Protein AF-A0A3P6QSR8-F1 (afdb_monomer_lite)

Structure (mmCIF, N/CA/C/O backbone):
data_AF-A0A3P6QSR8-F1
#
_entry.id   AF-A0A3P6QSR8-F1
#
loop_
_atom_site.group_PDB
_atom_site.id
_atom_site.type_symbol
_atom_site.label_atom_id
_atom_site.label_alt_id
_atom_site.label_comp_id
_atom_site.label_asym_id
_atom_site.label_entity_id
_atom_site.label_seq_id
_atom_site.pdbx_PDB_ins_code
_atom_site.Cartn_x
_atom_site.Cartn_y
_atom_site.Cartn_z
_atom_site.occupancy
_atom_site.B_iso_or_equiv
_atom_site.auth_seq_id
_atom_site.auth_comp_id
_atom_site.auth_asym_id
_atom_site.auth_atom_id
_atom_site.pdbx_PDB_model_num
ATOM 1 N N . MET A 1 1 ? 15.947 29.185 -28.802 1.00 39.06 1 MET A N 1
ATOM 2 C CA . MET A 1 1 ? 15.493 27.912 -29.394 1.00 39.06 1 MET A CA 1
ATOM 3 C C . MET A 1 1 ? 14.716 27.157 -28.330 1.00 39.06 1 MET A C 1
ATOM 5 O O . MET A 1 1 ? 15.315 26.541 -27.462 1.00 39.06 1 MET A O 1
ATOM 9 N N . ALA A 1 2 ? 13.393 27.309 -28.336 1.00 35.50 2 ALA A N 1
ATOM 10 C CA . ALA A 1 2 ? 12.478 26.589 -27.460 1.00 35.50 2 ALA A CA 1
ATOM 11 C C . ALA A 1 2 ? 11.999 25.342 -28.214 1.00 35.50 2 ALA A C 1
ATOM 13 O O . ALA A 1 2 ? 11.076 25.414 -29.017 1.00 35.50 2 ALA A O 1
ATOM 14 N N . ALA A 1 3 ? 12.699 24.227 -28.020 1.00 34.03 3 ALA A N 1
ATOM 15 C CA . ALA A 1 3 ? 12.335 22.915 -28.560 1.00 34.03 3 ALA A CA 1
ATOM 16 C C . ALA A 1 3 ? 12.211 21.882 -27.428 1.00 34.03 3 ALA A C 1
ATOM 18 O O . ALA A 1 3 ? 12.541 20.715 -27.593 1.00 34.03 3 ALA A O 1
ATOM 19 N N . SER A 1 4 ? 11.760 22.333 -26.258 1.00 52.44 4 SER A N 1
ATOM 20 C CA . SER A 1 4 ? 11.495 21.489 -25.100 1.00 52.44 4 SER A CA 1
ATOM 21 C C . SER A 1 4 ? 10.005 21.562 -24.770 1.00 52.44 4 SER A C 1
ATOM 23 O O . SER A 1 4 ? 9.476 22.650 -24.561 1.00 52.44 4 SER A O 1
ATOM 25 N N . SER A 1 5 ? 9.380 20.381 -24.744 1.00 57.84 5 SER A N 1
ATOM 26 C CA . SER A 1 5 ? 8.228 19.986 -23.913 1.00 57.84 5 SER A CA 1
ATOM 27 C C . SER A 1 5 ? 6.871 19.634 -24.546 1.00 57.84 5 SER A C 1
ATOM 29 O O . SER A 1 5 ? 6.132 18.894 -23.904 1.00 57.84 5 SER A O 1
ATOM 31 N N . GLU A 1 6 ? 6.549 19.963 -25.803 1.00 40.78 6 GLU A N 1
ATOM 32 C CA . GLU A 1 6 ? 5.257 19.502 -26.378 1.00 40.78 6 GLU A CA 1
ATOM 33 C C . GLU A 1 6 ? 5.307 18.955 -27.806 1.00 40.78 6 GLU A C 1
ATOM 35 O O . GLU A 1 6 ? 4.556 18.039 -28.137 1.00 40.78 6 GLU A O 1
ATOM 40 N N . PHE A 1 7 ? 6.210 19.433 -28.664 1.00 40.19 7 PHE A N 1
ATOM 41 C CA . PHE A 1 7 ? 6.211 19.020 -30.074 1.00 40.19 7 PHE A CA 1
ATOM 42 C C . PHE A 1 7 ? 6.688 17.574 -30.304 1.00 40.19 7 PHE A C 1
ATOM 44 O O . PHE A 1 7 ? 6.257 16.935 -31.263 1.00 40.19 7 PHE A O 1
ATOM 51 N N . ALA A 1 8 ? 7.509 17.024 -29.401 1.00 45.38 8 ALA A N 1
ATOM 52 C CA . ALA A 1 8 ? 7.942 15.623 -29.448 1.00 45.38 8 ALA A CA 1
ATOM 53 C C . ALA A 1 8 ? 6.806 14.629 -29.127 1.00 45.38 8 ALA A C 1
ATOM 55 O O . ALA A 1 8 ? 6.849 13.485 -29.573 1.00 45.38 8 ALA A O 1
ATOM 56 N N . ARG A 1 9 ? 5.732 15.074 -28.453 1.00 51.00 9 ARG A N 1
ATOM 57 C CA . ARG A 1 9 ? 4.560 14.240 -28.115 1.00 51.00 9 ARG A CA 1
ATOM 58 C C . ARG A 1 9 ? 3.678 13.880 -29.324 1.00 51.00 9 ARG A C 1
ATOM 60 O O . ARG A 1 9 ? 2.642 13.249 -29.153 1.00 51.00 9 ARG A O 1
ATOM 67 N N . ARG A 1 10 ? 4.057 14.279 -30.547 1.00 47.31 10 ARG A N 1
ATOM 68 C CA . ARG A 1 10 ? 3.301 14.021 -31.790 1.00 47.31 10 ARG A CA 1
ATOM 69 C C . ARG A 1 10 ? 3.744 12.777 -32.569 1.00 47.31 10 ARG A C 1
ATOM 71 O O . ARG A 1 10 ? 3.135 12.478 -33.593 1.00 47.31 10 ARG A O 1
ATOM 78 N N . GLN A 1 11 ? 4.767 12.044 -32.127 1.00 61.03 11 GLN A N 1
ATOM 79 C CA . GLN A 1 11 ? 5.050 10.724 -32.700 1.00 61.03 11 GLN A CA 1
ATOM 80 C C . GLN A 1 11 ? 4.160 9.671 -32.036 1.00 61.03 11 GLN A C 1
ATOM 82 O O . GLN A 1 11 ? 4.128 9.559 -30.816 1.00 61.03 11 GLN A O 1
ATOM 87 N N . ALA A 1 12 ? 3.437 8.888 -32.839 1.00 72.12 12 ALA A N 1
ATOM 88 C CA . ALA A 1 12 ? 2.693 7.742 -32.331 1.00 72.12 12 ALA A CA 1
ATOM 89 C C . ALA A 1 12 ? 3.670 6.733 -31.705 1.00 72.12 12 ALA A C 1
ATOM 91 O O . ALA A 1 12 ? 4.659 6.344 -32.337 1.00 72.12 12 ALA A O 1
ATOM 92 N N . PHE A 1 13 ? 3.401 6.298 -30.472 1.00 83.25 13 PHE A N 1
ATOM 93 C CA . PHE A 1 13 ? 4.223 5.295 -29.805 1.00 83.25 13 PHE A CA 1
ATOM 94 C C . PHE A 1 13 ? 4.124 3.961 -30.559 1.00 83.25 13 PHE A C 1
ATOM 96 O O . PHE A 1 13 ? 3.125 3.246 -30.486 1.00 83.25 13 PHE A O 1
ATOM 103 N N . SER A 1 14 ? 5.171 3.609 -31.302 1.00 83.88 14 SER A N 1
ATOM 104 C CA . SER A 1 14 ? 5.215 2.350 -32.054 1.00 83.88 14 SER A CA 1
ATOM 105 C C . SER A 1 14 ? 5.679 1.186 -31.169 1.00 83.88 14 SER A C 1
ATOM 107 O O . SER A 1 14 ? 6.641 1.333 -30.422 1.00 83.88 14 SER A O 1
ATOM 109 N N . GLY A 1 15 ? 5.051 0.013 -31.268 1.00 87.38 15 GLY A N 1
ATOM 110 C CA . GLY A 1 15 ? 5.482 -1.213 -30.581 1.00 87.38 15 GLY A CA 1
ATOM 111 C C . GLY A 1 15 ? 4.916 -1.420 -29.168 1.00 87.38 15 GLY A C 1
ATOM 112 O O . GLY A 1 15 ? 3.945 -0.778 -28.764 1.00 87.38 15 GLY A O 1
ATOM 113 N N . ASP A 1 16 ? 5.512 -2.375 -28.442 1.00 92.25 16 ASP A N 1
ATOM 114 C CA . ASP A 1 16 ? 5.121 -2.769 -27.080 1.00 92.25 16 ASP A CA 1
ATOM 115 C C . ASP A 1 16 ? 5.846 -1.893 -26.037 1.00 92.25 16 ASP A C 1
ATOM 117 O O . ASP A 1 16 ? 7.072 -2.008 -25.913 1.00 92.25 16 ASP A O 1
ATOM 121 N N . PRO A 1 17 ? 5.133 -1.029 -25.286 1.00 93.12 17 PRO A N 1
ATOM 122 C CA . PRO A 1 17 ? 5.733 -0.123 -24.313 1.00 93.12 17 PRO A CA 1
ATOM 123 C C . PRO A 1 17 ? 6.614 -0.822 -23.284 1.00 93.12 17 PRO A C 1
ATOM 125 O O . PRO A 1 17 ? 7.677 -0.315 -22.954 1.00 93.12 17 PRO A O 1
ATOM 128 N N . MET A 1 18 ? 6.225 -2.012 -22.819 1.00 94.44 18 MET A N 1
ATOM 129 C CA . MET A 1 18 ? 6.978 -2.760 -21.805 1.00 94.44 18 MET A CA 1
ATOM 130 C C . MET A 1 18 ? 8.340 -3.218 -22.336 1.00 94.44 18 MET A C 1
ATOM 132 O O . MET A 1 18 ? 9.350 -3.069 -21.654 1.00 94.44 18 MET A O 1
ATOM 136 N N . LYS A 1 19 ? 8.396 -3.720 -23.577 1.00 93.81 19 LYS A N 1
ATOM 137 C CA . LYS A 1 19 ? 9.662 -4.118 -24.216 1.00 93.81 19 LYS A CA 1
ATOM 138 C C . LYS A 1 19 ? 10.564 -2.911 -24.453 1.00 93.81 19 LYS A C 1
ATOM 140 O O . LYS A 1 19 ? 11.739 -2.950 -24.104 1.00 93.81 19 LYS A O 1
ATOM 145 N N . LYS A 1 20 ? 9.996 -1.818 -24.971 1.00 94.19 20 LYS A N 1
ATOM 146 C CA . LYS A 1 20 ? 10.737 -0.572 -25.191 1.00 94.19 20 LYS A CA 1
ATOM 147 C C . LYS A 1 20 ? 11.266 0.032 -23.894 1.00 94.19 20 LYS A C 1
ATOM 149 O O . LYS A 1 20 ? 12.418 0.446 -23.861 1.00 94.19 20 LYS A O 1
ATOM 154 N N . ALA A 1 21 ? 10.471 0.016 -22.825 1.00 93.81 21 ALA A N 1
ATOM 155 C CA . ALA A 1 21 ? 10.911 0.451 -21.505 1.00 93.81 21 ALA A CA 1
ATOM 156 C C . ALA A 1 21 ? 12.132 -0.351 -21.041 1.00 93.81 21 ALA A C 1
ATOM 158 O O . ALA A 1 21 ? 13.119 0.254 -20.639 1.00 93.81 21 ALA A O 1
ATOM 159 N N . ARG A 1 22 ? 12.124 -1.688 -21.165 1.00 94.19 22 ARG A N 1
ATOM 160 C CA . ARG A 1 22 ? 13.288 -2.525 -20.814 1.00 94.19 22 ARG A CA 1
ATOM 161 C C . ARG A 1 22 ? 14.539 -2.156 -21.618 1.00 94.19 22 ARG A C 1
ATOM 163 O O . ARG A 1 22 ? 15.629 -2.081 -21.054 1.00 94.19 22 ARG A O 1
ATOM 170 N N . ASP A 1 23 ? 14.396 -1.895 -22.914 1.00 93.62 23 ASP A N 1
ATOM 171 C CA . ASP A 1 23 ? 15.523 -1.497 -23.767 1.00 93.62 23 ASP A CA 1
ATOM 172 C C . ASP A 1 23 ? 16.060 -0.103 -23.421 1.00 93.62 23 ASP A C 1
ATOM 174 O O . ASP A 1 23 ? 17.273 0.112 -23.434 1.00 93.62 23 ASP A O 1
ATOM 178 N N . TRP A 1 24 ? 15.178 0.841 -23.094 1.00 93.38 24 TRP A N 1
ATOM 179 C CA . TRP A 1 24 ? 15.551 2.200 -22.703 1.00 93.38 24 TRP A CA 1
ATOM 180 C C . TRP A 1 24 ? 16.122 2.277 -21.288 1.00 93.38 24 TRP A C 1
ATOM 182 O O . TRP A 1 24 ? 17.066 3.030 -21.073 1.00 93.38 24 TRP A O 1
ATOM 192 N N . ILE A 1 25 ? 15.660 1.435 -20.358 1.00 91.31 25 ILE A N 1
ATOM 193 C CA . ILE A 1 25 ? 16.255 1.282 -19.022 1.00 91.31 25 ILE A CA 1
ATOM 194 C C . ILE A 1 25 ? 17.727 0.870 -19.141 1.00 91.31 25 ILE A C 1
ATOM 196 O O . ILE A 1 25 ? 18.580 1.453 -18.481 1.00 91.31 25 ILE A O 1
ATOM 200 N N . LYS A 1 26 ? 18.053 -0.086 -20.024 1.00 90.50 26 LYS A N 1
ATOM 201 C CA . LYS A 1 26 ? 19.446 -0.518 -20.264 1.00 90.50 26 LYS A CA 1
ATOM 202 C C . LYS A 1 26 ? 20.331 0.586 -20.846 1.00 90.50 26 LYS A C 1
ATOM 204 O O . LYS A 1 26 ? 21.545 0.527 -20.694 1.00 90.50 26 LYS A O 1
ATOM 209 N N . LYS A 1 27 ? 19.729 1.543 -21.553 1.00 91.06 27 LYS A N 1
ATOM 210 C CA . LYS A 1 27 ? 20.409 2.693 -22.166 1.00 91.06 27 LYS A CA 1
ATOM 211 C C . LYS A 1 27 ? 20.386 3.939 -21.278 1.00 91.06 27 LYS A C 1
ATOM 213 O O . L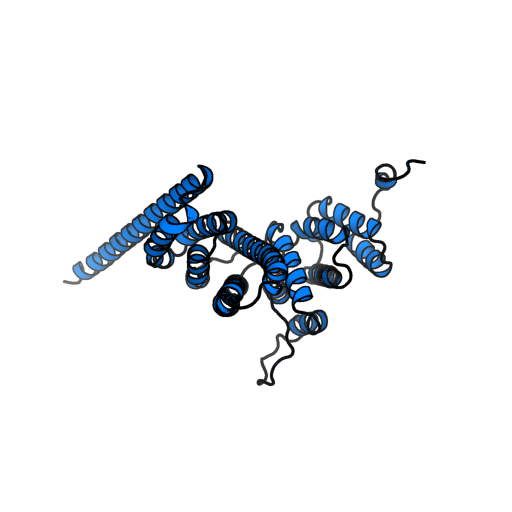YS A 1 27 ? 20.894 4.965 -21.710 1.00 91.06 27 LYS A O 1
ATOM 218 N N . GLU A 1 28 ? 19.776 3.854 -20.094 1.00 88.75 28 GLU A N 1
ATOM 219 C CA . GLU A 1 28 ? 19.544 4.984 -19.184 1.00 88.75 28 GLU A CA 1
ATOM 220 C C . GLU A 1 28 ? 18.789 6.159 -19.842 1.00 88.75 28 GLU A C 1
ATOM 222 O O . GLU A 1 28 ? 18.953 7.323 -19.482 1.00 88.75 28 GLU A O 1
ATOM 227 N N . ASP A 1 29 ? 17.923 5.858 -20.814 1.00 89.69 29 ASP A N 1
ATOM 228 C CA . ASP A 1 29 ? 17.146 6.848 -21.565 1.00 89.69 29 ASP A CA 1
ATOM 229 C C . ASP A 1 29 ? 15.823 7.162 -20.847 1.00 89.69 29 ASP A C 1
ATOM 231 O O . ASP A 1 29 ? 14.742 6.686 -21.203 1.00 89.69 29 ASP A O 1
ATOM 235 N N . TRP A 1 30 ? 15.926 7.920 -19.757 1.00 90.00 30 TRP A N 1
ATOM 236 C CA . TRP A 1 30 ? 14.841 8.095 -18.789 1.00 90.00 30 TRP A CA 1
ATOM 237 C C . TRP A 1 30 ? 13.629 8.870 -19.309 1.00 90.00 30 TRP A C 1
ATOM 239 O O . TRP A 1 30 ? 12.511 8.616 -18.856 1.00 90.00 30 TRP A O 1
ATOM 249 N N . GLU A 1 31 ? 13.819 9.771 -20.273 1.00 90.06 31 GLU A N 1
ATOM 250 C CA . GLU A 1 31 ? 12.710 10.482 -20.916 1.00 90.06 31 GLU A CA 1
ATOM 251 C C . GLU A 1 31 ? 11.836 9.506 -21.709 1.00 90.06 31 GLU A C 1
ATOM 253 O O . GLU A 1 31 ? 10.612 9.487 -21.550 1.00 90.06 31 GLU A O 1
ATOM 258 N N . ASN A 1 32 ? 12.462 8.620 -22.489 1.00 90.94 32 ASN A N 1
ATOM 259 C CA . ASN A 1 32 ? 11.742 7.603 -23.242 1.00 90.94 32 ASN A CA 1
ATOM 260 C C . ASN A 1 32 ? 11.164 6.504 -22.337 1.00 90.94 32 ASN A C 1
ATOM 262 O O . ASN A 1 32 ? 10.064 6.014 -22.598 1.00 90.94 32 ASN A O 1
ATOM 266 N N . VAL A 1 33 ? 11.835 6.152 -21.232 1.00 92.06 33 VAL A N 1
ATOM 267 C CA . VAL A 1 33 ? 11.251 5.263 -20.208 1.00 92.06 33 VAL A CA 1
ATOM 268 C C . VAL A 1 33 ? 9.976 5.877 -19.618 1.00 92.06 33 VAL A C 1
ATOM 270 O O . VAL A 1 33 ? 8.962 5.185 -19.526 1.00 92.06 33 VAL A O 1
ATOM 273 N N . SER A 1 34 ? 9.989 7.169 -19.269 1.00 91.38 34 SER A N 1
ATOM 274 C CA . SER A 1 34 ? 8.790 7.865 -18.786 1.00 91.38 34 SER A CA 1
ATOM 275 C C . SER A 1 34 ? 7.675 7.842 -19.830 1.00 91.38 34 SER A C 1
ATOM 277 O O . SER A 1 34 ? 6.539 7.518 -19.500 1.00 91.38 34 SER A O 1
ATOM 279 N N . TRP A 1 35 ? 8.004 8.097 -21.100 1.00 91.44 35 TRP A N 1
ATOM 280 C CA . TRP A 1 35 ? 7.032 8.036 -22.190 1.00 91.44 35 TRP A CA 1
ATOM 281 C C . TRP A 1 35 ? 6.431 6.633 -22.365 1.00 91.44 35 TRP A C 1
ATOM 283 O O . TRP A 1 35 ? 5.228 6.501 -22.585 1.00 91.44 35 TRP A O 1
ATOM 293 N N . ALA A 1 36 ? 7.232 5.572 -22.208 1.00 93.31 36 ALA A N 1
ATOM 294 C CA . ALA A 1 36 ? 6.719 4.205 -22.215 1.00 93.31 36 ALA A CA 1
ATOM 295 C C . ALA A 1 36 ? 5.720 3.961 -21.080 1.00 93.31 36 ALA A C 1
ATOM 297 O O . ALA A 1 36 ? 4.696 3.323 -21.310 1.00 93.31 36 ALA A O 1
ATOM 298 N N . PHE A 1 37 ? 5.995 4.450 -19.869 1.00 94.31 37 PHE A N 1
ATOM 299 C CA . PHE A 1 37 ? 5.072 4.314 -18.743 1.00 94.31 37 PHE A CA 1
ATOM 300 C C . PHE A 1 37 ? 3.780 5.105 -18.950 1.00 94.31 37 PHE A C 1
ATOM 302 O O . PHE A 1 37 ? 2.699 4.562 -18.718 1.00 94.31 37 PHE A O 1
ATOM 309 N N . ASP A 1 38 ? 3.871 6.332 -19.462 1.00 92.12 38 ASP A N 1
ATOM 310 C CA . ASP A 1 38 ? 2.694 7.130 -19.811 1.00 92.12 38 ASP A CA 1
ATOM 311 C C . ASP A 1 38 ? 1.828 6.390 -20.840 1.00 92.12 38 ASP A C 1
ATOM 313 O O . ASP A 1 38 ? 0.612 6.287 -20.677 1.00 92.12 38 ASP A O 1
ATOM 317 N N . GLU A 1 39 ? 2.455 5.773 -21.843 1.00 93.00 39 GLU A N 1
ATOM 318 C CA . GLU A 1 39 ? 1.768 4.965 -22.850 1.00 93.00 39 GLU A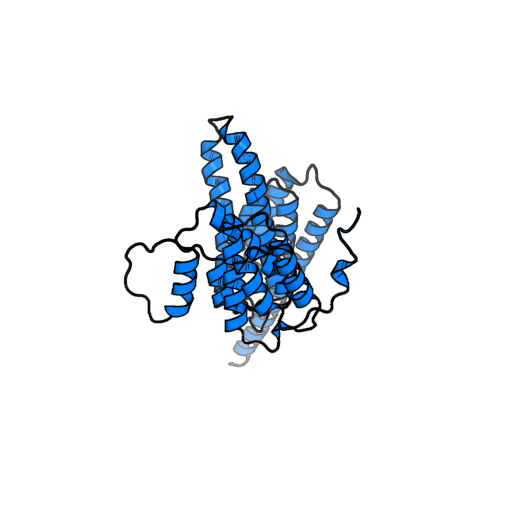 CA 1
ATOM 319 C C . GLU A 1 39 ? 1.133 3.687 -22.266 1.00 93.00 39 GLU A C 1
ATOM 321 O O . GLU A 1 39 ? 0.052 3.277 -22.687 1.00 93.00 39 GLU A O 1
ATOM 326 N N . MET A 1 40 ? 1.765 3.048 -21.275 1.00 93.06 40 MET A N 1
ATOM 327 C CA . MET A 1 40 ? 1.147 1.927 -20.551 1.00 93.06 40 MET A CA 1
ATOM 328 C C . MET A 1 40 ? -0.087 2.377 -19.768 1.00 93.06 40 MET A C 1
ATOM 330 O O . MET A 1 40 ? -1.073 1.648 -19.731 1.00 93.06 40 MET A O 1
ATOM 334 N N . SER A 1 41 ? -0.036 3.568 -19.165 1.00 90.00 41 SER A N 1
ATOM 335 C CA . SER A 1 41 ? -1.142 4.125 -18.381 1.00 90.00 41 SER A CA 1
ATOM 336 C C . SER A 1 41 ? -2.309 4.624 -19.243 1.00 90.00 41 SER A C 1
ATOM 338 O O . SER A 1 41 ? -3.460 4.575 -18.812 1.00 90.00 41 SER A O 1
ATOM 340 N N . SER A 1 42 ? -2.034 5.085 -20.469 1.00 89.31 42 SER A N 1
ATOM 341 C CA . SER A 1 42 ? -3.046 5.609 -21.394 1.00 89.31 42 SER A CA 1
ATOM 342 C C . SER A 1 42 ? -3.817 4.497 -22.113 1.00 89.31 42 SER A C 1
ATOM 344 O O . SER A 1 42 ? -5.000 4.653 -22.436 1.00 89.31 42 SER A O 1
ATOM 346 N N . ARG A 1 43 ? -3.170 3.351 -22.356 1.00 88.62 43 ARG A N 1
ATOM 347 C CA . ARG A 1 43 ? -3.778 2.184 -23.001 1.00 88.62 43 ARG A CA 1
ATOM 348 C C . ARG A 1 43 ? -4.686 1.442 -22.024 1.00 88.62 43 ARG A C 1
ATOM 350 O O . ARG A 1 43 ? -4.225 0.767 -21.109 1.00 88.62 43 ARG A O 1
ATOM 357 N N . LYS A 1 44 ? -5.995 1.496 -22.275 1.00 84.12 44 LYS A N 1
ATOM 358 C CA . LYS A 1 44 ? -7.000 0.784 -21.474 1.00 84.12 44 LYS A CA 1
ATOM 359 C C . LYS A 1 44 ? -6.676 -0.709 -21.379 1.00 84.12 44 LYS A C 1
ATOM 361 O O . LYS A 1 44 ? -6.607 -1.387 -22.404 1.00 84.12 44 LYS A O 1
ATOM 366 N N . SER A 1 45 ? -6.553 -1.220 -20.152 1.00 85.00 45 SER A N 1
ATOM 367 C CA . SER A 1 45 ? -6.359 -2.649 -19.887 1.00 85.00 45 SER A CA 1
ATOM 368 C C . SER A 1 45 ? -5.103 -3.223 -20.551 1.00 85.00 45 SER A C 1
ATOM 370 O O . SER A 1 45 ? -5.078 -4.390 -20.938 1.00 85.00 45 SER A O 1
ATOM 372 N N . TYR A 1 46 ? -4.045 -2.418 -20.669 1.00 90.25 46 TYR A N 1
ATOM 373 C CA . TYR A 1 46 ? -2.793 -2.807 -21.319 1.00 90.25 46 TYR A CA 1
ATOM 374 C C . TYR A 1 46 ? -2.195 -4.118 -20.776 1.00 90.25 46 TYR A C 1
ATOM 376 O O . TYR A 1 46 ? -1.702 -4.950 -21.542 1.00 90.25 46 TYR A O 1
ATOM 384 N N . PHE A 1 47 ? -2.275 -4.327 -19.462 1.00 90.56 47 PHE A N 1
ATOM 385 C CA . PHE A 1 47 ? -1.749 -5.523 -18.802 1.00 90.56 47 PHE A CA 1
ATOM 386 C C . PHE A 1 47 ? -2.674 -6.744 -18.893 1.00 90.56 47 PHE A C 1
ATOM 388 O O . PHE A 1 47 ? -2.226 -7.848 -18.607 1.00 90.56 47 PHE A O 1
ATOM 395 N N . ALA A 1 48 ? -3.932 -6.594 -19.326 1.00 87.12 48 ALA A N 1
ATOM 396 C CA . ALA A 1 48 ? -4.915 -7.682 -19.296 1.00 87.12 48 ALA A CA 1
ATOM 397 C C . ALA A 1 48 ? -4.563 -8.859 -20.223 1.00 87.12 48 ALA A C 1
ATOM 399 O O . ALA A 1 48 ? -4.933 -9.993 -19.942 1.00 87.12 48 ALA A O 1
ATOM 400 N N . ASN A 1 49 ? -3.830 -8.593 -21.309 1.00 85.69 49 ASN A N 1
ATOM 401 C CA . ASN A 1 49 ? -3.419 -9.607 -22.286 1.00 85.69 49 ASN A CA 1
ATOM 402 C C . ASN A 1 49 ? -1.995 -10.139 -22.045 1.00 85.69 49 ASN A C 1
ATOM 404 O O . ASN A 1 49 ? -1.454 -10.844 -22.898 1.00 85.69 49 ASN A O 1
ATOM 408 N N . LYS A 1 50 ? -1.351 -9.760 -20.936 1.00 90.31 50 LYS A N 1
ATOM 409 C CA . LYS A 1 50 ? 0.004 -10.201 -20.581 1.00 90.31 50 LYS A CA 1
ATOM 410 C C . LYS A 1 50 ? -0.066 -11.229 -19.455 1.00 90.31 50 LYS A C 1
ATOM 412 O O . LYS A 1 50 ? -0.996 -11.211 -18.653 1.00 90.31 50 LYS A O 1
ATOM 417 N N . THR A 1 51 ? 0.909 -12.134 -19.403 1.00 89.62 51 THR A N 1
ATOM 418 C CA . THR A 1 51 ? 0.998 -13.090 -18.294 1.00 89.62 51 THR A CA 1
ATOM 419 C C . THR A 1 51 ? 1.366 -12.344 -17.009 1.00 89.62 51 THR A C 1
ATOM 421 O O . THR A 1 51 ? 2.119 -11.369 -17.052 1.00 89.62 51 THR A O 1
ATOM 424 N N . SER A 1 52 ? 0.836 -12.779 -15.862 1.00 86.94 52 SER A N 1
ATOM 425 C CA . SER A 1 52 ? 1.179 -12.162 -14.574 1.00 86.94 52 SER A CA 1
ATOM 426 C C . SER A 1 52 ? 2.678 -12.248 -14.286 1.00 86.94 52 SER A C 1
ATOM 428 O O . SER A 1 52 ? 3.236 -11.286 -13.780 1.00 86.94 52 SER A O 1
ATOM 430 N N . GLU A 1 53 ? 3.333 -13.346 -14.676 1.00 89.19 53 GLU A N 1
ATOM 431 C CA . GLU A 1 53 ? 4.775 -13.553 -14.491 1.00 89.19 53 GLU A CA 1
ATOM 432 C C . GLU A 1 53 ? 5.606 -12.522 -15.274 1.00 89.19 53 GLU A C 1
ATOM 434 O O . GLU A 1 53 ? 6.433 -11.837 -14.680 1.00 89.19 53 GLU A O 1
ATOM 439 N N . ASP A 1 54 ? 5.323 -12.302 -16.566 1.00 91.38 54 ASP A N 1
ATOM 440 C CA . ASP A 1 54 ? 6.072 -11.327 -17.382 1.00 91.38 54 ASP A CA 1
ATOM 441 C C . ASP A 1 54 ? 5.940 -9.885 -16.857 1.00 91.38 54 ASP A C 1
ATOM 443 O O . ASP A 1 54 ? 6.869 -9.070 -16.971 1.00 91.38 54 ASP A O 1
ATOM 447 N N . VAL A 1 55 ? 4.755 -9.551 -16.331 1.00 93.00 55 VAL A N 1
ATOM 448 C CA . VAL A 1 55 ? 4.454 -8.232 -15.763 1.00 93.00 55 VAL A CA 1
ATOM 449 C C . VAL A 1 55 ? 5.136 -8.064 -14.411 1.00 93.00 55 VAL A C 1
ATOM 451 O O . VAL A 1 55 ? 5.752 -7.029 -14.173 1.00 93.00 55 VAL A O 1
ATOM 454 N N . GLU A 1 56 ? 5.065 -9.070 -13.545 1.00 93.38 56 GLU A N 1
ATOM 455 C CA . GLU A 1 56 ? 5.716 -9.074 -12.234 1.00 93.38 56 GLU A CA 1
ATOM 456 C C . GLU A 1 56 ? 7.244 -9.019 -12.357 1.00 93.38 56 GLU A C 1
ATOM 458 O O . GLU A 1 56 ? 7.878 -8.228 -11.658 1.00 93.38 56 GLU A O 1
ATOM 463 N N . ASP A 1 57 ? 7.832 -9.741 -13.313 1.00 93.12 57 ASP A N 1
ATOM 464 C CA . ASP A 1 57 ? 9.261 -9.656 -13.631 1.00 93.12 57 ASP A CA 1
ATOM 465 C C . ASP A 1 57 ? 9.656 -8.244 -14.077 1.00 93.12 57 ASP A C 1
ATOM 467 O O . ASP A 1 57 ? 10.678 -7.703 -13.647 1.00 93.12 57 ASP A O 1
ATOM 471 N N . PHE A 1 58 ? 8.832 -7.608 -14.918 1.00 94.56 58 PHE A N 1
ATOM 472 C CA . PHE A 1 58 ? 9.064 -6.225 -15.334 1.00 94.56 58 PHE A CA 1
ATOM 473 C C . PHE A 1 58 ? 8.951 -5.248 -14.159 1.00 94.56 58 PHE A C 1
ATOM 475 O O . PHE A 1 58 ? 9.783 -4.354 -14.011 1.00 94.56 58 PHE A O 1
ATOM 482 N N . VAL A 1 59 ? 7.947 -5.418 -13.300 1.00 94.25 59 VAL A N 1
ATOM 483 C CA . VAL A 1 59 ? 7.770 -4.580 -12.110 1.00 94.25 59 VAL A CA 1
ATOM 484 C C . VAL A 1 59 ? 8.952 -4.752 -11.165 1.00 94.25 59 VAL A C 1
ATOM 486 O O . VAL A 1 59 ? 9.469 -3.755 -10.670 1.00 94.25 59 VAL A O 1
ATOM 489 N N . LEU A 1 60 ? 9.444 -5.976 -10.964 1.00 94.00 60 LEU A N 1
ATOM 490 C CA . LEU A 1 60 ? 10.624 -6.231 -10.145 1.00 94.00 60 LEU A CA 1
ATOM 491 C C . LEU A 1 60 ? 11.876 -5.546 -10.715 1.00 94.00 60 LEU A C 1
ATOM 493 O O . LEU A 1 60 ? 12.643 -4.953 -9.956 1.00 94.00 60 LEU A O 1
ATOM 497 N N . GLU A 1 61 ? 12.078 -5.572 -12.037 1.00 91.62 61 GLU A N 1
ATOM 498 C CA . GLU A 1 61 ? 13.151 -4.812 -12.696 1.00 91.62 61 GLU A CA 1
ATOM 499 C C . GLU A 1 61 ? 13.043 -3.309 -12.415 1.00 91.62 61 GLU A C 1
ATOM 501 O O . GLU A 1 61 ? 14.050 -2.674 -12.108 1.00 91.62 61 GLU A O 1
ATOM 506 N N . VAL A 1 62 ? 11.834 -2.744 -12.460 1.00 92.94 62 VAL A N 1
ATOM 507 C CA . VAL A 1 62 ? 11.604 -1.318 -12.190 1.00 92.94 62 VAL A CA 1
ATOM 508 C C . VAL A 1 62 ? 11.765 -0.982 -10.706 1.00 92.94 62 VAL A C 1
ATOM 510 O O . VAL A 1 62 ? 12.381 0.031 -10.380 1.00 92.94 62 VAL A O 1
ATOM 513 N N . VAL A 1 63 ? 11.305 -1.840 -9.792 1.00 92.31 63 VAL A N 1
ATOM 514 C CA . VAL A 1 63 ? 11.530 -1.678 -8.345 1.00 92.31 63 VAL A CA 1
ATOM 515 C C . VAL A 1 63 ? 13.028 -1.707 -8.032 1.00 92.31 63 VAL A C 1
ATOM 517 O O . VAL A 1 63 ? 13.496 -0.916 -7.216 1.00 92.31 63 VAL A O 1
ATOM 520 N N . LYS A 1 64 ? 13.820 -2.524 -8.740 1.00 89.31 64 LYS A N 1
ATOM 521 C CA . LYS A 1 64 ? 15.286 -2.507 -8.611 1.00 89.31 64 LYS A CA 1
ATOM 522 C C . LYS A 1 64 ? 15.921 -1.173 -9.027 1.00 89.31 64 LYS A C 1
ATOM 524 O O . LYS A 1 64 ? 17.023 -0.847 -8.596 1.00 89.31 64 LYS A O 1
ATOM 529 N N . LEU A 1 65 ? 15.258 -0.365 -9.852 1.00 87.81 65 LEU A N 1
ATOM 530 C CA . LEU A 1 65 ? 15.771 0.961 -10.212 1.00 87.81 65 LEU A CA 1
ATOM 531 C C . LEU A 1 65 ? 15.616 1.979 -9.082 1.00 87.81 65 LEU A C 1
ATOM 533 O O . LEU A 1 65 ? 16.325 2.983 -9.086 1.00 87.81 65 LEU A O 1
ATOM 537 N N . VAL A 1 66 ? 14.741 1.725 -8.103 1.00 83.69 66 VAL A N 1
ATOM 538 C CA . VAL A 1 66 ? 14.499 2.641 -6.976 1.00 83.69 66 VAL A CA 1
ATOM 539 C C . VAL A 1 66 ? 15.778 2.877 -6.171 1.00 83.69 66 VAL A C 1
ATOM 541 O O . VAL A 1 66 ? 16.036 4.010 -5.772 1.00 83.69 66 VAL A O 1
ATOM 544 N N . PHE A 1 67 ? 16.613 1.848 -5.995 1.00 77.00 67 PHE A N 1
ATOM 545 C CA . PHE A 1 67 ? 17.909 1.990 -5.327 1.00 77.00 67 PHE A CA 1
ATOM 546 C C . PHE A 1 67 ? 19.012 2.499 -6.270 1.00 77.00 67 PHE A C 1
ATOM 548 O O . PHE A 1 67 ? 19.828 3.325 -5.871 1.00 77.00 67 PHE A O 1
ATOM 555 N N . LYS A 1 68 ? 19.024 2.077 -7.546 1.00 77.81 68 LYS A N 1
ATOM 556 C CA . LYS A 1 68 ? 20.063 2.496 -8.513 1.00 77.81 68 LYS A CA 1
ATOM 557 C C . LYS A 1 68 ? 19.938 3.957 -8.948 1.00 77.81 68 LYS A C 1
ATOM 559 O O . LYS A 1 68 ? 20.930 4.582 -9.310 1.00 77.81 68 LYS A O 1
ATOM 564 N N . SER A 1 69 ? 18.724 4.502 -8.989 1.00 78.25 69 SER A N 1
ATOM 565 C CA . SER A 1 69 ? 18.445 5.838 -9.532 1.00 78.25 69 SER A CA 1
ATOM 566 C C . SER A 1 69 ? 17.232 6.488 -8.841 1.00 78.25 69 SER A C 1
ATOM 568 O O . SER A 1 69 ? 16.205 6.733 -9.477 1.00 78.25 69 SER A O 1
ATOM 570 N N . PRO A 1 70 ? 17.336 6.832 -7.543 1.00 68.56 70 PRO A N 1
ATOM 571 C CA . PRO A 1 70 ? 16.193 7.231 -6.709 1.00 68.56 70 PRO A CA 1
ATOM 572 C C . PRO A 1 70 ? 15.525 8.555 -7.113 1.00 68.56 70 PRO A C 1
ATOM 574 O O . PRO A 1 70 ? 14.383 8.808 -6.744 1.00 68.56 70 PRO A O 1
ATOM 577 N N . LYS A 1 71 ? 16.222 9.424 -7.857 1.00 71.19 71 LYS A N 1
ATOM 578 C CA . LYS A 1 71 ? 15.703 10.732 -8.309 1.00 71.19 71 LYS A CA 1
ATOM 579 C C . LYS A 1 71 ? 15.084 10.693 -9.708 1.00 71.19 71 LYS A C 1
ATOM 581 O O . LYS A 1 71 ? 14.803 11.739 -10.287 1.00 71.19 71 LYS A O 1
ATOM 586 N N . ASN A 1 72 ? 14.917 9.505 -10.273 1.00 77.56 72 ASN A N 1
ATOM 587 C CA . ASN A 1 72 ? 14.441 9.358 -11.633 1.00 77.56 72 ASN A CA 1
ATOM 588 C C . ASN A 1 72 ? 12.938 9.659 -11.733 1.00 77.56 72 ASN A C 1
ATOM 590 O O . ASN A 1 72 ? 12.115 8.978 -11.122 1.00 77.56 72 ASN A O 1
ATOM 594 N N . LEU A 1 73 ? 12.580 10.657 -12.545 1.00 77.00 73 LEU A N 1
ATOM 595 C CA . LEU A 1 73 ? 11.190 11.055 -12.786 1.00 77.00 73 LEU A CA 1
ATOM 596 C C . LEU A 1 73 ? 10.347 9.921 -13.386 1.00 77.00 73 LEU A C 1
ATOM 598 O O . LEU A 1 73 ? 9.148 9.846 -13.113 1.00 77.00 73 LEU A O 1
ATOM 602 N N . ALA A 1 74 ? 10.974 8.995 -14.118 1.00 84.38 74 ALA A N 1
ATOM 603 C CA . ALA A 1 74 ? 10.303 7.830 -14.680 1.00 84.38 74 ALA A CA 1
ATOM 604 C C . ALA A 1 74 ? 9.698 6.914 -13.601 1.00 84.38 74 ALA A C 1
ATOM 606 O O . ALA A 1 74 ? 8.730 6.214 -13.880 1.00 84.38 74 ALA A O 1
ATOM 607 N N . LEU A 1 75 ? 10.198 6.946 -12.356 1.00 86.56 75 LEU A N 1
ATOM 608 C CA . LEU A 1 75 ? 9.618 6.178 -11.248 1.00 86.56 75 LEU A CA 1
ATOM 609 C C . LEU A 1 75 ? 8.210 6.666 -10.882 1.00 86.56 75 LEU A C 1
ATOM 611 O O . LEU A 1 75 ? 7.365 5.854 -10.517 1.00 86.56 75 LEU A O 1
ATOM 615 N N . ASN A 1 76 ? 7.923 7.964 -11.016 1.00 86.44 76 ASN A N 1
ATOM 616 C CA . ASN A 1 76 ? 6.573 8.481 -10.777 1.00 86.44 76 ASN A CA 1
ATOM 617 C C . ASN A 1 76 ? 5.608 8.005 -11.872 1.00 86.44 76 ASN A C 1
ATOM 619 O O . ASN A 1 76 ? 4.514 7.537 -11.562 1.00 86.44 76 ASN A O 1
ATOM 623 N N . ALA A 1 77 ? 6.039 8.054 -13.137 1.00 89.31 77 ALA A N 1
ATOM 624 C CA . ALA A 1 77 ? 5.264 7.522 -14.257 1.00 89.31 77 ALA A CA 1
ATOM 625 C C . ALA A 1 77 ? 5.034 6.005 -14.111 1.00 89.31 77 ALA A C 1
ATOM 627 O O . ALA A 1 77 ? 3.928 5.522 -14.351 1.00 89.31 77 ALA A O 1
ATOM 628 N N . ALA A 1 78 ? 6.033 5.262 -13.618 1.00 91.75 78 ALA A N 1
ATOM 629 C CA . ALA A 1 78 ? 5.914 3.834 -13.337 1.00 91.75 78 ALA A CA 1
ATOM 630 C C . ALA A 1 78 ? 4.806 3.520 -12.321 1.00 91.75 78 ALA A C 1
ATOM 632 O O . ALA A 1 78 ? 4.012 2.611 -12.552 1.00 91.75 78 ALA A O 1
ATOM 633 N N . ARG A 1 79 ? 4.698 4.287 -11.222 1.00 89.62 79 ARG A N 1
ATOM 634 C CA . ARG A 1 79 ? 3.628 4.085 -10.223 1.00 89.62 79 ARG A CA 1
ATOM 635 C C . ARG A 1 79 ? 2.240 4.234 -10.842 1.00 89.62 79 ARG A C 1
ATOM 637 O O . ARG A 1 79 ? 1.350 3.450 -10.526 1.00 89.62 79 ARG A O 1
ATOM 644 N N . THR A 1 80 ? 2.065 5.217 -11.723 1.00 89.25 80 THR A N 1
ATOM 645 C CA . THR A 1 80 ? 0.802 5.434 -12.443 1.00 89.25 80 THR A CA 1
ATOM 646 C C . THR A 1 80 ? 0.533 4.316 -13.445 1.00 89.25 80 THR A C 1
ATOM 648 O O . THR A 1 80 ? -0.582 3.805 -13.502 1.00 89.25 80 THR A O 1
ATOM 651 N N . ALA A 1 81 ? 1.551 3.882 -14.193 1.00 91.75 81 ALA A N 1
ATOM 652 C CA . ALA A 1 81 ? 1.433 2.766 -15.127 1.00 91.75 81 ALA A CA 1
ATOM 653 C C . ALA A 1 81 ? 1.010 1.474 -14.416 1.00 91.75 81 ALA A C 1
ATOM 655 O O . ALA A 1 81 ? 0.115 0.771 -14.878 1.00 91.75 81 ALA A O 1
ATOM 656 N N . PHE A 1 82 ? 1.594 1.183 -13.254 1.00 92.81 82 PHE A N 1
ATOM 657 C CA . PHE A 1 82 ? 1.299 -0.033 -12.499 1.00 92.81 82 PHE A CA 1
ATOM 658 C C . PHE A 1 82 ? -0.043 -0.010 -11.762 1.00 92.81 82 PHE A C 1
ATOM 660 O O . PHE A 1 82 ? -0.442 -1.030 -11.208 1.00 92.81 82 PHE A O 1
ATOM 667 N N . ALA A 1 83 ? -0.791 1.096 -11.812 1.00 89.25 83 ALA A N 1
ATOM 668 C CA . ALA A 1 83 ? -2.086 1.196 -11.153 1.00 89.25 83 ALA A CA 1
ATOM 669 C C . ALA A 1 83 ? -3.129 0.186 -11.682 1.00 89.25 83 ALA A C 1
ATOM 671 O O . ALA A 1 83 ? -4.062 -0.162 -10.963 1.00 89.25 83 ALA A O 1
ATOM 672 N N . GLU A 1 84 ? -3.012 -0.295 -12.924 1.00 87.38 84 GLU A N 1
ATOM 673 C CA . GLU A 1 84 ? -3.927 -1.309 -13.483 1.00 87.38 84 GLU A CA 1
ATOM 674 C C . GLU A 1 84 ? -3.444 -2.758 -13.299 1.00 87.38 84 GLU A C 1
ATOM 676 O O . GLU A 1 84 ? -4.135 -3.688 -13.719 1.00 87.38 84 GLU A O 1
ATOM 681 N N . VAL A 1 85 ? -2.269 -2.972 -12.700 1.00 90.06 85 VAL A N 1
ATOM 682 C CA . VAL A 1 85 ? -1.686 -4.310 -12.551 1.00 90.06 85 VAL A CA 1
ATOM 683 C C . VAL A 1 85 ? -2.348 -5.051 -11.390 1.00 90.06 85 VAL A C 1
ATOM 685 O O . VAL A 1 85 ? -2.430 -4.545 -10.275 1.00 90.06 85 VAL A O 1
ATOM 688 N N . ASN A 1 86 ? -2.784 -6.285 -11.650 1.00 88.12 86 ASN A N 1
ATOM 689 C CA . ASN A 1 86 ? -3.276 -7.199 -10.623 1.00 88.12 86 ASN A CA 1
ATOM 690 C C . ASN A 1 86 ? -2.125 -8.082 -10.132 1.00 88.12 86 ASN A C 1
ATOM 692 O O . ASN A 1 86 ? -1.811 -9.097 -10.753 1.00 88.12 86 ASN A O 1
ATOM 696 N N . PHE A 1 87 ? -1.503 -7.683 -9.026 1.00 89.44 87 PHE A N 1
ATOM 697 C CA . PHE A 1 87 ? -0.411 -8.432 -8.407 1.00 89.44 87 PHE A CA 1
ATOM 698 C C . PHE A 1 87 ? -0.909 -9.669 -7.667 1.00 89.44 87 PHE A C 1
ATOM 700 O O . PHE A 1 87 ? -1.964 -9.624 -7.026 1.00 89.44 87 PHE A O 1
ATOM 707 N N . ARG A 1 88 ? -0.124 -10.751 -7.701 1.00 90.06 88 ARG A N 1
ATOM 708 C CA . ARG A 1 88 ? -0.339 -11.901 -6.819 1.00 90.06 88 ARG A CA 1
ATOM 709 C C . ARG A 1 88 ? 0.084 -11.577 -5.385 1.00 90.06 88 ARG A C 1
ATOM 711 O O . ARG A 1 88 ? 0.996 -10.786 -5.145 1.00 90.06 88 ARG A O 1
ATOM 718 N N . SER A 1 89 ? -0.572 -12.216 -4.422 1.00 90.00 89 SER A N 1
ATOM 719 C CA . SER A 1 89 ? -0.342 -11.951 -2.997 1.00 90.00 89 SER A CA 1
ATOM 720 C C . SER A 1 89 ? 1.075 -12.323 -2.533 1.00 90.00 89 SER A C 1
ATOM 722 O O . SER A 1 89 ? 1.705 -11.598 -1.760 1.00 90.00 89 SER A O 1
ATOM 724 N N . ASP A 1 90 ? 1.632 -13.418 -3.054 1.00 90.62 90 ASP A N 1
ATOM 725 C CA . ASP A 1 90 ? 3.005 -13.853 -2.780 1.00 90.62 90 ASP A CA 1
ATOM 726 C C . ASP A 1 90 ? 4.038 -12.868 -3.341 1.00 90.62 90 ASP A C 1
ATOM 728 O O . ASP A 1 90 ? 5.004 -12.528 -2.654 1.00 90.62 90 ASP A O 1
ATOM 732 N N . PHE A 1 91 ? 3.803 -12.342 -4.545 1.00 92.12 91 PHE A N 1
ATOM 733 C CA . PHE A 1 91 ? 4.623 -11.286 -5.137 1.00 92.12 91 PHE A CA 1
ATOM 734 C C . PHE A 1 91 ? 4.623 -10.016 -4.270 1.00 92.12 91 PHE A C 1
ATOM 736 O O . PHE A 1 91 ? 5.690 -9.507 -3.923 1.00 92.12 91 PHE A O 1
ATOM 743 N N . VAL A 1 92 ? 3.443 -9.545 -3.846 1.00 92.44 92 VAL A N 1
ATOM 744 C CA . VAL A 1 92 ? 3.300 -8.384 -2.944 1.00 92.44 92 VAL A CA 1
ATOM 745 C C . VAL A 1 92 ? 4.024 -8.619 -1.621 1.00 92.44 92 VAL A C 1
ATOM 747 O O . VAL A 1 92 ? 4.783 -7.767 -1.162 1.00 92.44 92 VAL A O 1
ATOM 750 N N . THR A 1 93 ? 3.837 -9.797 -1.027 1.00 92.44 93 THR A N 1
ATOM 751 C CA . THR A 1 93 ? 4.476 -10.171 0.237 1.00 92.44 93 THR A CA 1
ATOM 752 C C . THR A 1 93 ? 6.000 -10.124 0.119 1.00 92.44 93 THR A C 1
ATOM 754 O O . THR A 1 93 ? 6.672 -9.587 0.997 1.00 92.44 93 THR A O 1
ATOM 757 N N . ASN A 1 94 ? 6.567 -10.638 -0.974 1.00 93.06 94 ASN A N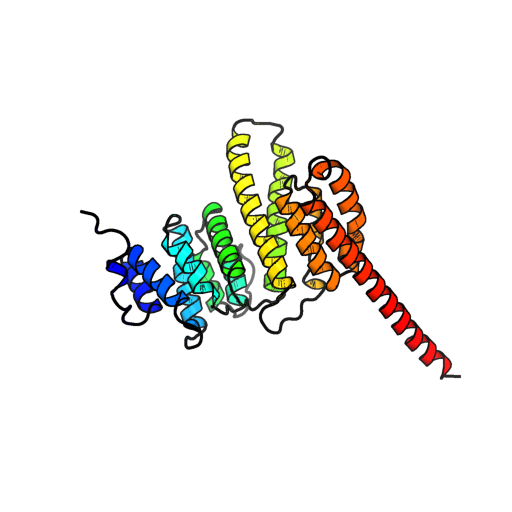 1
ATOM 758 C CA . ASN A 1 94 ? 8.010 -10.598 -1.197 1.00 93.06 94 ASN A CA 1
ATOM 759 C C . ASN A 1 94 ? 8.534 -9.185 -1.501 1.00 93.06 94 ASN A C 1
ATOM 761 O O . ASN A 1 94 ? 9.645 -8.858 -1.091 1.00 93.06 94 ASN A O 1
ATOM 765 N N . LEU A 1 95 ? 7.748 -8.328 -2.161 1.00 92.56 95 LEU A N 1
ATOM 766 C CA . LEU A 1 95 ? 8.108 -6.923 -2.390 1.00 92.56 95 LEU A CA 1
ATOM 767 C C . LEU A 1 95 ? 8.077 -6.053 -1.132 1.00 92.56 95 LEU A C 1
ATOM 769 O O . LEU A 1 95 ? 8.700 -4.994 -1.131 1.00 92.56 95 LEU A O 1
ATOM 773 N N . LEU A 1 96 ? 7.330 -6.447 -0.104 1.00 92.12 96 LEU A N 1
ATOM 774 C CA . LEU A 1 96 ? 7.226 -5.708 1.154 1.00 92.12 96 LEU A CA 1
ATOM 775 C C . LEU A 1 96 ? 8.204 -6.231 2.213 1.00 92.12 96 LEU A C 1
ATOM 777 O O . LEU A 1 96 ? 8.655 -5.461 3.051 1.00 92.12 96 LEU A O 1
ATOM 781 N N . LYS A 1 97 ? 8.559 -7.521 2.171 1.00 91.50 97 LYS A N 1
ATOM 782 C CA . LYS A 1 97 ? 9.490 -8.125 3.130 1.00 91.50 97 LYS A CA 1
ATOM 783 C C . LYS A 1 97 ? 10.903 -7.572 2.998 1.00 91.50 97 LYS A C 1
ATOM 785 O O . LYS A 1 97 ? 11.368 -7.227 1.906 1.00 91.50 97 LYS A O 1
ATOM 790 N N . ARG A 1 98 ? 11.595 -7.564 4.133 1.00 88.06 98 ARG A N 1
ATOM 791 C CA . ARG A 1 98 ? 13.042 -7.409 4.224 1.00 88.06 98 ARG A CA 1
ATOM 792 C C . ARG A 1 98 ? 13.713 -8.752 3.926 1.00 88.06 98 ARG A C 1
ATOM 794 O O . ARG A 1 98 ? 13.271 -9.784 4.434 1.00 88.06 98 ARG A O 1
ATOM 801 N N . HIS A 1 99 ? 14.741 -8.745 3.082 1.00 84.62 99 HIS A N 1
ATOM 802 C CA . HIS A 1 99 ? 15.451 -9.959 2.660 1.00 84.62 99 HIS A CA 1
ATOM 803 C C . HIS A 1 99 ? 16.853 -9.959 3.253 1.00 84.62 99 HIS A C 1
ATOM 805 O O . HIS A 1 99 ? 17.814 -9.637 2.574 1.00 84.62 99 HIS A O 1
ATOM 811 N N . GLU A 1 100 ? 16.983 -10.281 4.534 1.00 74.94 100 GLU A N 1
ATOM 812 C CA . GLU A 1 100 ? 18.304 -10.409 5.159 1.00 74.94 100 GLU A CA 1
ATOM 813 C C . GLU A 1 100 ? 18.892 -11.799 4.912 1.00 74.94 100 GLU A C 1
ATOM 815 O O . GLU A 1 100 ? 18.157 -12.781 4.762 1.00 74.94 100 GLU A O 1
ATOM 820 N N . SER A 1 101 ? 20.226 -11.892 4.867 1.00 56.31 101 SER A N 1
ATOM 821 C CA . SER A 1 101 ? 20.915 -13.183 4.800 1.00 56.31 101 SER A CA 1
ATOM 822 C C . SER A 1 101 ? 20.433 -14.072 5.951 1.00 56.31 101 SER A C 1
ATOM 824 O O . SER A 1 101 ? 20.507 -13.648 7.104 1.00 56.31 101 SER A O 1
ATOM 826 N N . PRO A 1 102 ? 19.947 -15.294 5.678 1.00 52.28 102 PRO A N 1
ATOM 827 C CA . PRO A 1 102 ? 19.375 -16.129 6.719 1.00 52.28 102 PRO A CA 1
ATOM 828 C C . PRO A 1 102 ? 20.436 -16.492 7.763 1.00 52.28 102 PRO A C 1
ATOM 830 O O . PRO A 1 102 ? 21.509 -16.993 7.421 1.00 52.28 102 PRO A O 1
ATOM 833 N N . GLU A 1 103 ? 20.109 -16.316 9.045 1.00 39.91 103 GLU A N 1
ATOM 834 C CA . GLU A 1 103 ? 20.749 -17.102 10.099 1.00 39.91 103 GLU A CA 1
ATOM 835 C C . GLU A 1 103 ? 20.540 -18.600 9.800 1.00 39.91 103 GLU A C 1
ATOM 837 O O . GLU A 1 103 ? 19.471 -18.997 9.310 1.00 39.91 103 GLU A O 1
ATOM 842 N N . PRO A 1 104 ? 21.541 -19.461 10.068 1.00 39.53 104 PRO A N 1
ATOM 843 C CA . PRO A 1 104 ? 21.511 -20.857 9.657 1.00 39.53 104 PRO A CA 1
ATOM 844 C C . PRO A 1 104 ? 20.426 -21.607 10.436 1.00 39.53 104 PRO A C 1
ATOM 846 O O . PRO A 1 104 ? 20.636 -22.056 11.559 1.00 39.53 104 PRO A O 1
ATOM 849 N N . SER A 1 105 ? 19.250 -21.771 9.833 1.00 40.78 105 SER A N 1
ATOM 850 C CA . SER A 1 105 ? 18.139 -22.536 10.403 1.00 40.78 105 SER A CA 1
ATOM 851 C C . SER A 1 105 ? 17.552 -23.519 9.377 1.00 40.78 105 SER A C 1
ATOM 853 O O . SER A 1 105 ? 17.663 -23.316 8.163 1.00 40.78 105 SER A O 1
ATOM 855 N N . PRO A 1 106 ? 17.020 -24.671 9.832 1.00 46.69 106 PRO A N 1
ATOM 856 C CA . PRO A 1 106 ? 16.949 -25.868 9.007 1.00 46.69 106 PRO A CA 1
ATOM 857 C C . PRO A 1 106 ? 15.798 -25.830 7.991 1.00 46.69 106 PRO A C 1
ATOM 859 O O . PRO A 1 106 ? 14.637 -25.627 8.332 1.00 46.69 106 PRO A O 1
ATOM 862 N N . LYS A 1 107 ? 16.173 -26.084 6.730 1.00 46.19 107 LYS A N 1
ATOM 863 C CA . LYS A 1 107 ? 15.393 -26.587 5.579 1.00 46.19 107 LYS A CA 1
ATOM 864 C C . LYS A 1 107 ? 13.869 -26.368 5.636 1.00 46.19 107 LYS A C 1
ATOM 866 O O . LYS A 1 107 ? 13.122 -27.259 6.038 1.00 46.19 107 LYS A O 1
ATOM 871 N N . LYS A 1 108 ? 13.402 -25.242 5.082 1.00 44.19 108 LYS A N 1
ATOM 872 C CA . LYS A 1 108 ? 11.999 -25.072 4.656 1.00 44.19 108 LYS A CA 1
ATOM 873 C C . LYS A 1 108 ? 11.755 -25.646 3.244 1.00 44.19 108 LYS A C 1
ATOM 875 O O . LYS A 1 108 ? 12.669 -25.650 2.418 1.00 44.19 108 LYS A O 1
ATOM 880 N N . PRO A 1 109 ? 10.543 -26.157 2.953 1.00 41.00 109 PRO A N 1
ATOM 881 C CA . PRO A 1 109 ? 10.256 -26.904 1.731 1.00 41.00 109 PRO A CA 1
ATOM 882 C C . PRO A 1 109 ? 9.882 -26.001 0.536 1.00 41.00 109 PRO A C 1
ATOM 884 O O . PRO A 1 109 ? 9.083 -25.083 0.658 1.00 41.00 109 PRO A O 1
ATOM 887 N N . LYS A 1 110 ? 10.445 -26.325 -0.638 1.00 41.38 110 LYS A N 1
ATOM 888 C CA . LYS A 1 110 ? 9.910 -26.218 -2.020 1.00 41.38 110 LYS A CA 1
ATOM 889 C C . LYS A 1 110 ? 9.013 -25.021 -2.452 1.00 41.38 110 LYS A C 1
ATOM 891 O O . LYS A 1 110 ? 8.205 -25.202 -3.355 1.00 41.38 110 LYS A O 1
ATOM 896 N N . SER A 1 111 ? 9.209 -23.795 -1.960 1.00 46.69 111 SER A N 1
ATOM 897 C CA . SER A 1 111 ? 8.776 -22.562 -2.676 1.00 46.69 111 SER A CA 1
ATOM 898 C C . SER A 1 111 ? 9.942 -21.749 -3.270 1.00 46.69 111 SER A C 1
ATOM 900 O O . SER A 1 111 ? 9.748 -20.628 -3.739 1.00 46.69 111 SER A O 1
ATOM 902 N N . ALA A 1 112 ? 11.144 -22.338 -3.275 1.00 51.56 112 ALA A N 1
ATOM 903 C CA . ALA A 1 112 ? 12.440 -21.681 -3.469 1.00 51.56 112 ALA A CA 1
ATOM 904 C C . ALA A 1 112 ? 12.493 -20.674 -4.634 1.00 51.56 112 ALA A C 1
ATOM 906 O O . ALA A 1 112 ? 12.823 -19.518 -4.415 1.00 51.56 112 ALA A O 1
ATOM 907 N N . LYS A 1 113 ? 12.035 -21.037 -5.841 1.00 56.31 113 LYS A N 1
ATOM 908 C CA . LYS A 1 113 ? 12.298 -20.235 -7.052 1.00 56.31 113 LYS A CA 1
ATOM 909 C C . LYS A 1 113 ? 11.857 -18.768 -6.988 1.00 56.31 113 LYS A C 1
ATOM 911 O O . LYS A 1 113 ? 12.596 -17.916 -7.459 1.00 56.31 113 LYS A O 1
ATOM 916 N N . SER A 1 114 ? 10.671 -18.464 -6.450 1.00 59.41 114 SER A N 1
ATOM 917 C CA . SER A 1 114 ? 10.219 -17.066 -6.368 1.00 59.41 114 SER A CA 1
ATOM 918 C C . SER A 1 114 ? 11.003 -16.316 -5.299 1.00 59.41 114 SER A C 1
ATOM 920 O O . SER A 1 114 ? 11.499 -15.235 -5.579 1.00 59.41 114 SER A O 1
ATOM 922 N N . SER A 1 115 ? 11.135 -16.892 -4.100 1.00 68.56 115 SER A N 1
ATOM 923 C CA . SER A 1 115 ? 11.856 -16.275 -2.979 1.00 68.56 115 SER A CA 1
ATOM 924 C C . SER A 1 115 ? 13.323 -16.011 -3.321 1.00 68.56 115 SER A C 1
ATOM 926 O O . SER A 1 115 ? 13.853 -14.974 -2.934 1.00 68.56 115 SER A O 1
ATOM 928 N N . ASP A 1 116 ? 13.949 -16.909 -4.082 1.00 79.38 116 ASP A N 1
ATOM 929 C CA . ASP A 1 116 ? 15.344 -16.798 -4.503 1.00 79.38 116 ASP A CA 1
ATOM 930 C C . ASP A 1 116 ? 15.558 -15.551 -5.378 1.00 79.38 116 ASP A C 1
ATOM 932 O O . ASP A 1 116 ? 16.511 -14.809 -5.171 1.00 79.38 116 ASP A O 1
ATOM 936 N N . ILE A 1 117 ? 14.638 -15.237 -6.301 1.00 85.81 117 ILE A N 1
ATOM 937 C CA . ILE A 1 117 ? 14.763 -14.058 -7.181 1.00 85.81 117 ILE A CA 1
ATOM 938 C C . ILE A 1 117 ? 14.701 -12.746 -6.381 1.00 85.81 117 ILE A C 1
ATOM 940 O O . ILE A 1 117 ? 15.414 -11.794 -6.707 1.00 85.81 117 ILE A O 1
ATOM 944 N N . PHE A 1 118 ? 13.861 -12.678 -5.343 1.00 87.12 118 PHE A N 1
ATOM 945 C CA . PHE A 1 118 ? 13.772 -11.509 -4.459 1.00 87.12 118 PHE A CA 1
ATOM 946 C C . PHE A 1 118 ? 14.973 -11.394 -3.526 1.00 87.12 118 PHE A C 1
ATOM 948 O O . PHE A 1 118 ? 15.466 -10.289 -3.309 1.00 87.12 118 PHE A O 1
ATOM 955 N N . PHE A 1 119 ? 15.474 -12.522 -3.027 1.00 85.75 119 PHE A N 1
ATOM 956 C CA . PHE A 1 119 ? 16.701 -12.548 -2.247 1.00 85.75 119 PHE A CA 1
ATOM 957 C C . PHE A 1 119 ? 17.871 -12.024 -3.084 1.00 85.75 119 PHE A C 1
ATOM 959 O O . PHE A 1 119 ? 18.491 -11.031 -2.722 1.00 85.75 119 PHE A O 1
ATOM 966 N N . GLU A 1 120 ? 18.094 -12.569 -4.280 1.00 86.06 120 GLU A N 1
ATOM 967 C CA . GLU A 1 120 ? 19.117 -12.072 -5.212 1.00 86.06 120 GLU A CA 1
ATOM 968 C C . GLU A 1 120 ? 18.916 -10.592 -5.580 1.00 86.06 120 GLU A C 1
ATOM 970 O O . GLU A 1 120 ? 19.877 -9.863 -5.815 1.00 86.06 120 GLU A O 1
ATOM 975 N N . ALA A 1 121 ? 17.666 -10.119 -5.611 1.00 85.31 121 ALA A N 1
ATOM 976 C CA . ALA A 1 121 ? 17.346 -8.725 -5.890 1.00 85.31 121 ALA A CA 1
ATOM 977 C C . ALA A 1 121 ? 17.709 -7.758 -4.756 1.00 85.31 121 ALA A C 1
ATOM 979 O O . ALA A 1 121 ? 18.086 -6.624 -5.058 1.00 85.31 121 ALA A O 1
ATOM 980 N N . PHE A 1 122 ? 17.522 -8.168 -3.498 1.00 89.12 122 PHE A N 1
ATOM 981 C CA . PHE A 1 122 ? 17.433 -7.245 -2.363 1.00 89.12 122 PHE A CA 1
ATOM 982 C C . PHE A 1 122 ? 18.329 -7.601 -1.167 1.00 89.12 122 PHE A C 1
ATOM 984 O O . PHE A 1 122 ? 18.447 -6.782 -0.268 1.00 89.12 122 PHE A O 1
ATOM 991 N N . HIS A 1 123 ? 19.022 -8.744 -1.151 1.00 85.69 123 HIS A N 1
ATOM 992 C CA . HIS A 1 123 ? 19.845 -9.161 -0.001 1.00 85.69 123 HIS A CA 1
ATOM 993 C C . HIS A 1 123 ? 21.011 -8.227 0.344 1.00 85.69 123 HIS A C 1
ATOM 995 O O . HIS A 1 123 ? 21.528 -8.266 1.457 1.00 85.69 123 HIS A O 1
ATOM 1001 N N . THR A 1 124 ? 21.448 -7.402 -0.608 1.00 84.69 124 THR A N 1
ATOM 1002 C CA . THR A 1 124 ? 22.517 -6.415 -0.408 1.00 84.69 124 THR A CA 1
ATOM 1003 C C . THR A 1 124 ? 21.989 -5.013 -0.105 1.00 84.69 124 THR A C 1
ATOM 1005 O O . THR A 1 124 ? 22.763 -4.058 -0.168 1.00 84.69 124 THR A O 1
ATOM 1008 N N . GLU A 1 125 ? 20.683 -4.840 0.108 1.00 85.69 125 GLU A N 1
ATOM 1009 C CA . GLU A 1 125 ? 20.105 -3.515 0.333 1.00 85.69 125 GLU A CA 1
ATOM 1010 C C . GLU A 1 125 ? 20.504 -2.951 1.706 1.00 85.69 125 GLU A C 1
ATOM 1012 O O . GLU A 1 125 ? 20.549 -3.667 2.705 1.00 85.69 125 GLU A O 1
ATOM 1017 N N . SER A 1 126 ? 20.805 -1.651 1.758 1.00 87.31 126 SER A N 1
ATOM 1018 C CA . SER A 1 126 ? 20.971 -0.939 3.029 1.00 87.31 126 SER A CA 1
ATOM 1019 C C . SER A 1 126 ? 19.613 -0.635 3.673 1.00 87.31 126 SER A C 1
ATOM 1021 O O . SER A 1 126 ? 18.583 -0.665 2.997 1.00 87.31 126 SER A O 1
ATOM 1023 N N . ASP A 1 127 ? 19.597 -0.246 4.953 1.00 83.75 127 ASP A N 1
ATOM 1024 C CA . ASP A 1 127 ? 18.375 0.224 5.627 1.00 83.75 127 ASP A CA 1
ATOM 1025 C C . ASP A 1 127 ? 17.683 1.351 4.850 1.00 83.75 127 ASP A C 1
ATOM 1027 O O . ASP A 1 127 ? 16.465 1.352 4.680 1.00 83.75 127 ASP A O 1
ATOM 1031 N N . GLU A 1 128 ? 18.451 2.308 4.326 1.00 83.44 128 GLU A N 1
ATOM 1032 C CA . GLU A 1 128 ? 17.884 3.412 3.555 1.00 83.44 128 GLU A CA 1
ATOM 1033 C C . GLU A 1 128 ? 17.280 2.944 2.226 1.00 83.44 128 GLU A C 1
ATOM 1035 O O . GLU A 1 128 ? 16.260 3.483 1.787 1.00 83.44 128 GLU A O 1
ATOM 1040 N N . ASP A 1 129 ? 17.897 1.958 1.574 1.00 86.31 129 ASP A N 1
ATOM 1041 C CA . ASP A 1 129 ? 17.402 1.404 0.313 1.00 86.31 129 ASP A CA 1
ATOM 1042 C C . ASP A 1 129 ? 16.137 0.581 0.527 1.00 86.31 129 ASP A C 1
ATOM 1044 O O . ASP A 1 129 ? 15.181 0.737 -0.239 1.00 86.31 129 ASP A O 1
ATOM 1048 N N . TYR A 1 130 ? 16.087 -0.192 1.614 1.00 88.56 130 TYR A N 1
ATOM 1049 C CA . TYR A 1 130 ? 14.884 -0.886 2.053 1.00 88.56 130 TYR A CA 1
ATOM 1050 C C . TYR A 1 130 ? 13.729 0.097 2.266 1.00 88.56 130 TYR A C 1
ATOM 1052 O O . TYR A 1 130 ? 12.652 -0.074 1.695 1.00 88.56 130 TYR A O 1
ATOM 1060 N N . GLN A 1 131 ? 13.962 1.187 3.004 1.00 85.94 131 GLN A N 1
ATOM 1061 C CA . GLN A 1 131 ? 12.943 2.209 3.268 1.00 85.94 131 GLN A CA 1
ATOM 1062 C C . GLN A 1 131 ? 12.465 2.911 1.984 1.00 85.94 131 GLN A C 1
ATOM 1064 O O . GLN A 1 131 ? 11.269 3.155 1.805 1.00 85.94 131 GLN A O 1
ATOM 1069 N N . ARG A 1 132 ? 13.371 3.192 1.034 1.00 86.94 132 ARG A N 1
ATOM 1070 C CA . ARG A 1 132 ? 13.012 3.749 -0.288 1.00 86.94 132 ARG A CA 1
ATOM 1071 C C . ARG A 1 132 ? 12.179 2.769 -1.109 1.00 86.94 132 ARG A C 1
ATOM 1073 O O . ARG A 1 132 ? 11.170 3.176 -1.694 1.00 86.94 132 ARG A O 1
ATOM 1080 N N . ARG A 1 133 ? 12.587 1.497 -1.158 1.00 91.25 133 ARG A N 1
ATOM 1081 C CA . ARG A 1 133 ? 11.852 0.422 -1.835 1.00 91.25 133 ARG A CA 1
ATOM 1082 C C . ARG A 1 133 ? 10.461 0.281 -1.238 1.00 91.25 133 ARG A C 1
ATOM 1084 O O . ARG A 1 133 ? 9.484 0.296 -1.981 1.00 91.25 133 ARG A O 1
ATOM 1091 N N . LEU A 1 134 ? 10.370 0.213 0.086 1.00 91.50 134 LEU A N 1
ATOM 1092 C CA . LEU A 1 134 ? 9.115 0.068 0.807 1.00 91.50 134 LEU A CA 1
ATOM 1093 C C . LEU A 1 134 ? 8.182 1.254 0.539 1.00 91.50 134 LEU A C 1
ATOM 1095 O O . LEU A 1 134 ? 7.035 1.051 0.145 1.00 91.50 134 LEU A O 1
ATOM 1099 N N . GLY A 1 135 ? 8.685 2.489 0.622 1.00 89.75 135 GLY A N 1
ATOM 1100 C CA . GLY A 1 135 ? 7.914 3.685 0.276 1.00 89.75 135 GLY A CA 1
ATOM 1101 C C . GLY A 1 135 ? 7.400 3.676 -1.167 1.00 89.75 135 GLY A C 1
ATOM 1102 O O . GLY A 1 135 ? 6.235 4.000 -1.406 1.00 89.75 135 GLY A O 1
ATOM 1103 N N . PHE A 1 136 ? 8.233 3.254 -2.125 1.00 91.12 136 PHE A N 1
ATOM 1104 C CA . PHE A 1 136 ? 7.829 3.117 -3.525 1.00 91.12 136 PHE A CA 1
ATOM 1105 C C . PHE A 1 136 ? 6.738 2.054 -3.711 1.00 91.12 136 PHE A C 1
ATOM 1107 O O . PHE A 1 136 ? 5.729 2.326 -4.363 1.00 91.12 136 PHE A O 1
ATOM 1114 N N . VAL A 1 137 ? 6.926 0.862 -3.138 1.00 93.38 137 VAL A N 1
ATOM 1115 C CA . VAL A 1 137 ? 5.997 -0.269 -3.270 1.00 93.38 137 VAL A CA 1
ATOM 1116 C C . VAL A 1 137 ? 4.660 0.050 -2.605 1.00 93.38 137 VAL A C 1
ATOM 1118 O O . VAL A 1 137 ? 3.617 -0.146 -3.223 1.00 93.38 137 VAL A O 1
ATOM 1121 N N . VAL A 1 138 ? 4.657 0.598 -1.387 1.00 93.19 138 VAL A N 1
ATOM 1122 C CA . VAL A 1 138 ? 3.418 0.968 -0.686 1.00 93.19 138 VAL A CA 1
ATOM 1123 C C . VAL A 1 138 ? 2.647 2.030 -1.472 1.00 93.19 138 VAL A C 1
ATOM 1125 O O . VAL A 1 138 ? 1.430 1.916 -1.617 1.00 93.19 138 VAL A O 1
ATOM 1128 N N . GLU A 1 139 ? 3.323 3.030 -2.046 1.00 90.62 139 GLU A N 1
ATOM 1129 C CA . GLU A 1 139 ? 2.671 4.036 -2.897 1.00 90.62 139 GLU A CA 1
ATOM 1130 C C . GLU A 1 139 ? 2.097 3.417 -4.182 1.00 90.62 139 GLU A C 1
ATOM 1132 O O . GLU A 1 139 ? 0.951 3.685 -4.542 1.00 90.62 139 GLU A O 1
ATOM 1137 N N . MET A 1 140 ? 2.852 2.532 -4.839 1.00 92.38 140 MET A N 1
ATOM 1138 C CA . MET A 1 140 ? 2.393 1.791 -6.018 1.00 92.38 140 MET A CA 1
ATOM 1139 C C . MET A 1 140 ? 1.124 0.976 -5.712 1.00 92.38 140 MET A C 1
ATOM 1141 O O . MET A 1 140 ? 0.130 1.070 -6.436 1.00 92.38 140 MET A O 1
ATOM 1145 N N . LEU A 1 141 ? 1.112 0.224 -4.609 1.00 92.88 141 LEU A N 1
ATOM 1146 C CA . LEU A 1 141 ? -0.045 -0.567 -4.174 1.00 92.88 141 LEU A CA 1
ATOM 1147 C C . LEU A 1 141 ? -1.227 0.325 -3.762 1.00 92.88 141 LEU A C 1
ATOM 1149 O O . LEU A 1 141 ? -2.388 0.014 -4.046 1.00 92.88 141 LEU A O 1
ATOM 1153 N N . THR A 1 142 ? -0.950 1.485 -3.164 1.00 90.69 142 THR A N 1
ATOM 1154 C CA . THR A 1 142 ? -1.973 2.484 -2.815 1.00 90.69 142 THR A CA 1
ATOM 1155 C C . THR A 1 142 ? -2.634 3.081 -4.058 1.00 90.69 142 THR A C 1
ATOM 1157 O O . THR A 1 142 ? -3.835 3.344 -4.033 1.00 90.69 142 THR A O 1
ATOM 1160 N N . ASN A 1 143 ? -1.924 3.177 -5.183 1.00 89.38 143 ASN A N 1
ATOM 1161 C CA . ASN A 1 143 ? -2.491 3.627 -6.459 1.00 89.38 143 ASN A CA 1
ATOM 1162 C C . ASN A 1 143 ? -3.157 2.496 -7.269 1.00 89.38 143 ASN A C 1
ATOM 1164 O O . ASN A 1 143 ? -3.959 2.766 -8.159 1.00 89.38 143 ASN A O 1
ATOM 1168 N N . SER A 1 144 ? -2.877 1.230 -6.946 1.00 89.00 144 SER A N 1
ATOM 1169 C CA . SER A 1 144 ? -3.359 0.062 -7.702 1.00 89.00 144 SER A CA 1
ATOM 1170 C C . SER A 1 144 ? -4.873 -0.153 -7.595 1.00 89.00 144 SER A C 1
ATOM 1172 O O . SER A 1 144 ? -5.405 -0.255 -6.500 1.00 89.00 144 SER A O 1
ATOM 1174 N N . LYS A 1 145 ? -5.614 -0.279 -8.695 1.00 84.69 145 LYS A N 1
ATOM 1175 C CA . LYS A 1 145 ? -7.083 -0.436 -8.672 1.00 84.69 145 LYS A CA 1
ATOM 1176 C C . LYS A 1 145 ? -7.543 -1.669 -7.893 1.00 84.69 145 LYS A C 1
ATOM 1178 O O . LYS A 1 145 ? -8.582 -1.626 -7.243 1.00 84.69 145 LYS A O 1
ATOM 1183 N N . SER A 1 146 ? -6.773 -2.750 -7.957 1.00 81.19 146 SER A N 1
ATOM 1184 C CA . SER A 1 146 ? -7.033 -3.992 -7.240 1.00 81.19 146 SER A CA 1
ATOM 1185 C C . SER A 1 146 ? -5.705 -4.640 -6.867 1.00 81.19 146 SER A C 1
ATOM 1187 O O . SER A 1 146 ? -4.794 -4.720 -7.684 1.00 81.19 146 SER A O 1
ATOM 1189 N N . VAL A 1 147 ? -5.603 -5.105 -5.627 1.00 83.12 147 VAL A N 1
ATOM 1190 C CA . VAL A 1 147 ? -4.449 -5.849 -5.115 1.00 83.12 147 VAL A CA 1
ATOM 1191 C C . VAL A 1 147 ? -4.995 -7.143 -4.537 1.00 83.12 147 VAL A C 1
ATOM 1193 O O . VAL A 1 147 ? -5.857 -7.088 -3.662 1.00 83.12 147 VAL A O 1
ATOM 1196 N N . ALA A 1 148 ? -4.544 -8.296 -5.037 1.00 84.19 148 ALA A N 1
ATOM 1197 C CA . ALA A 1 148 ? -4.920 -9.563 -4.425 1.00 84.19 148 ALA A CA 1
ATOM 1198 C C . ALA A 1 148 ? -4.234 -9.658 -3.060 1.00 84.19 148 ALA A C 1
ATOM 1200 O O . ALA A 1 148 ? -3.008 -9.608 -2.978 1.00 84.19 148 ALA A O 1
ATOM 1201 N N . VAL A 1 149 ? -5.034 -9.764 -2.004 1.00 85.19 149 VAL A N 1
ATOM 1202 C CA . VAL A 1 149 ? -4.547 -9.806 -0.623 1.00 85.19 149 VAL A CA 1
ATOM 1203 C C . VAL A 1 149 ? -4.916 -11.110 0.059 1.00 85.19 149 VAL A C 1
ATOM 1205 O O . VAL A 1 149 ? -5.930 -11.731 -0.259 1.00 85.19 149 VAL A O 1
ATOM 1208 N N . ASP A 1 150 ? -4.087 -11.495 1.021 1.00 90.31 150 ASP A N 1
ATOM 1209 C CA . ASP A 1 150 ? -4.338 -12.561 1.981 1.00 90.31 150 ASP A CA 1
ATOM 1210 C C . ASP A 1 150 ? -3.876 -12.128 3.385 1.00 90.31 150 ASP A C 1
ATOM 1212 O O . ASP A 1 150 ? -3.385 -11.013 3.595 1.00 90.31 150 ASP A O 1
ATOM 1216 N N . SER A 1 151 ? -4.018 -13.034 4.352 1.00 91.12 151 SER A N 1
ATOM 1217 C CA . SER A 1 151 ? -3.600 -12.824 5.741 1.00 91.12 151 SER A CA 1
ATOM 1218 C C . SER A 1 151 ? -2.109 -12.474 5.891 1.00 91.12 151 SER A C 1
ATOM 1220 O O . SER A 1 151 ? -1.735 -11.725 6.794 1.00 91.12 151 SER A O 1
ATOM 1222 N N . ALA A 1 152 ? -1.236 -12.954 4.995 1.00 91.69 152 ALA A N 1
ATOM 1223 C CA . ALA A 1 152 ? 0.197 -12.679 5.070 1.00 91.69 152 ALA A CA 1
ATOM 1224 C C . ALA A 1 152 ? 0.511 -11.217 4.731 1.00 91.69 152 ALA A C 1
ATOM 1226 O O . ALA A 1 152 ? 1.345 -10.608 5.405 1.00 91.69 152 ALA A O 1
ATOM 1227 N N . VAL A 1 153 ? -0.185 -10.638 3.746 1.00 92.69 153 VAL A N 1
ATOM 1228 C CA . VAL A 1 153 ? -0.068 -9.207 3.421 1.00 92.69 153 VAL A CA 1
ATOM 1229 C C . VAL A 1 153 ? -0.528 -8.352 4.602 1.00 92.69 153 VAL A C 1
ATOM 1231 O O . VAL A 1 153 ? 0.181 -7.423 4.986 1.00 92.69 153 VAL A O 1
ATOM 1234 N N . PHE A 1 154 ? -1.667 -8.683 5.221 1.00 93.25 154 PHE A N 1
ATOM 1235 C CA . PHE A 1 154 ? -2.148 -7.961 6.403 1.00 93.25 154 PHE A CA 1
ATOM 1236 C C . PHE A 1 154 ? -1.174 -8.065 7.573 1.00 93.25 154 PHE A C 1
ATOM 1238 O O . PHE A 1 154 ? -0.778 -7.031 8.111 1.00 93.25 154 PHE A O 1
ATOM 1245 N N . SER A 1 155 ? -0.735 -9.279 7.929 1.00 93.88 155 SER A N 1
ATOM 1246 C CA . SER A 1 155 ? 0.238 -9.467 9.011 1.00 93.88 155 SER A CA 1
ATOM 1247 C C . SER A 1 155 ? 1.474 -8.614 8.777 1.00 93.88 155 SER A C 1
ATOM 1249 O O . SER A 1 155 ? 1.865 -7.885 9.678 1.00 93.88 155 SER A O 1
ATOM 1251 N N . LEU A 1 156 ? 2.039 -8.651 7.568 1.00 94.25 156 LEU A N 1
ATOM 1252 C CA . LEU A 1 156 ? 3.242 -7.899 7.237 1.00 94.25 156 LEU A CA 1
ATOM 1253 C C . LEU A 1 156 ? 3.035 -6.384 7.354 1.00 94.25 156 LEU A C 1
ATOM 1255 O O . LEU A 1 156 ? 3.872 -5.706 7.933 1.00 94.25 156 LEU A O 1
ATOM 1259 N N . LEU A 1 157 ? 1.922 -5.844 6.850 1.00 94.38 157 LEU A N 1
ATOM 1260 C CA . LEU A 1 157 ? 1.632 -4.409 6.955 1.00 94.38 157 LEU A CA 1
ATOM 1261 C C . LEU A 1 157 ? 1.445 -3.957 8.410 1.00 94.38 157 LEU A C 1
ATOM 1263 O O . LEU A 1 157 ? 1.917 -2.883 8.778 1.00 94.38 157 LEU A O 1
ATOM 1267 N N . PHE A 1 158 ? 0.794 -4.767 9.248 1.00 93.88 158 PHE A N 1
ATOM 1268 C CA . PHE A 1 158 ? 0.685 -4.484 10.680 1.00 93.88 158 PHE A CA 1
ATOM 1269 C C . PHE A 1 158 ? 2.029 -4.624 11.405 1.00 93.88 158 PHE A C 1
ATOM 1271 O O . PHE A 1 158 ? 2.333 -3.815 12.280 1.00 93.88 158 PHE A O 1
ATOM 1278 N N . ASP A 1 159 ? 2.848 -5.606 11.031 1.00 91.38 159 ASP A N 1
ATOM 1279 C CA . ASP A 1 159 ? 4.185 -5.788 11.597 1.00 91.38 159 ASP A CA 1
ATOM 1280 C C . ASP A 1 159 ? 5.094 -4.594 11.235 1.00 91.38 159 ASP A C 1
ATOM 1282 O O . ASP A 1 159 ? 5.821 -4.113 12.097 1.00 91.38 159 ASP A O 1
ATOM 1286 N N . LEU A 1 160 ? 4.958 -4.006 10.038 1.00 91.56 160 LEU A N 1
ATOM 1287 C CA . LEU A 1 160 ? 5.650 -2.761 9.667 1.00 91.56 160 LEU A CA 1
ATOM 1288 C C . LEU A 1 160 ? 5.214 -1.550 10.515 1.00 91.56 160 LEU A C 1
ATOM 1290 O O . LEU A 1 160 ? 6.044 -0.706 10.841 1.00 91.56 160 LEU A O 1
ATOM 1294 N N . ILE A 1 161 ? 3.936 -1.461 10.910 1.00 89.81 161 ILE A N 1
ATOM 1295 C CA . ILE A 1 161 ? 3.477 -0.433 11.869 1.00 89.81 161 ILE A CA 1
ATOM 1296 C C . ILE A 1 161 ? 4.107 -0.673 13.243 1.00 89.81 161 ILE A C 1
ATOM 1298 O O . ILE A 1 161 ? 4.520 0.267 13.916 1.00 89.81 161 ILE A O 1
ATOM 1302 N N . LYS A 1 162 ? 4.195 -1.931 13.680 1.00 89.12 162 LYS A N 1
ATOM 1303 C CA . LYS A 1 162 ? 4.858 -2.279 14.940 1.00 89.12 162 LYS A CA 1
ATOM 1304 C C . LYS A 1 162 ? 6.348 -1.928 14.912 1.00 89.12 162 LYS A C 1
ATOM 1306 O O . LYS A 1 162 ? 6.875 -1.440 15.908 1.00 89.12 162 LYS A O 1
ATOM 1311 N N . GLU A 1 163 ? 7.026 -2.169 13.794 1.00 85.81 163 GLU A N 1
ATOM 1312 C CA . GLU A 1 163 ? 8.429 -1.790 13.606 1.00 85.81 163 GLU A CA 1
ATOM 1313 C C . GLU A 1 163 ? 8.616 -0.272 13.695 1.00 85.81 163 GLU A C 1
ATOM 1315 O O . GLU A 1 163 ? 9.528 0.175 14.394 1.00 85.81 163 GLU A O 1
ATOM 1320 N N . SER A 1 164 ? 7.724 0.523 13.087 1.00 81.12 164 SER A N 1
ATOM 1321 C CA . SER A 1 164 ? 7.789 1.982 13.230 1.00 81.12 164 SER A CA 1
ATOM 1322 C C . SER A 1 164 ? 7.490 2.436 14.661 1.00 81.12 164 SER A C 1
ATOM 1324 O O . SER A 1 164 ? 8.158 3.322 15.174 1.00 81.12 164 SER A O 1
ATOM 1326 N N . LEU A 1 165 ? 6.588 1.777 15.395 1.00 76.25 165 LEU A N 1
ATOM 1327 C CA . LEU A 1 165 ? 6.417 2.042 16.833 1.00 76.25 165 LEU A CA 1
ATOM 1328 C C . LEU A 1 165 ? 7.678 1.761 17.649 1.00 76.25 165 LEU A C 1
ATOM 1330 O O . LEU A 1 165 ? 8.053 2.558 18.509 1.00 76.25 165 LEU A O 1
ATOM 1334 N N . ALA A 1 166 ? 8.335 0.631 17.398 1.00 75.38 166 ALA A N 1
ATOM 1335 C CA . ALA A 1 166 ? 9.550 0.264 18.113 1.00 75.38 166 ALA A CA 1
ATOM 1336 C C . ALA A 1 166 ? 10.681 1.275 17.863 1.00 75.38 166 ALA A C 1
ATOM 1338 O O . ALA A 1 166 ? 11.441 1.570 18.790 1.00 75.38 166 ALA A O 1
ATOM 1339 N N . SER A 1 167 ? 10.774 1.842 16.652 1.00 68.50 167 SER A N 1
ATOM 1340 C CA . SER A 1 167 ? 11.724 2.922 16.355 1.00 68.50 167 SER A CA 1
ATOM 1341 C C . SER A 1 167 ? 11.417 4.184 17.177 1.00 68.50 167 SER A C 1
ATOM 1343 O O . SER A 1 167 ? 12.341 4.769 17.747 1.00 68.50 167 SER A O 1
ATOM 1345 N N . PHE A 1 168 ? 10.136 4.546 17.347 1.00 64.88 168 PHE A N 1
ATOM 1346 C CA . PHE A 1 168 ? 9.719 5.663 18.206 1.00 64.88 168 PHE A CA 1
ATOM 1347 C C . PHE A 1 168 ? 10.080 5.445 19.688 1.00 64.88 168 PHE A C 1
ATOM 1349 O O . PHE A 1 168 ? 10.621 6.350 20.329 1.00 64.88 168 PHE A O 1
ATOM 1356 N N . PHE A 1 169 ? 9.804 4.261 20.251 1.00 62.28 169 PHE A N 1
ATOM 1357 C CA . PHE A 1 169 ? 9.987 4.000 21.688 1.00 62.28 169 PHE A CA 1
ATOM 1358 C C . PHE A 1 169 ? 11.442 3.821 22.112 1.00 62.28 169 PHE A C 1
ATOM 1360 O O . PHE A 1 169 ? 11.861 4.437 23.093 1.00 62.28 169 PHE A O 1
ATOM 1367 N N . ASN A 1 170 ? 12.224 3.031 21.368 1.00 58.50 170 ASN A N 1
ATOM 1368 C CA . ASN A 1 170 ? 13.638 2.789 21.687 1.00 58.50 170 ASN A CA 1
ATOM 1369 C C . ASN A 1 170 ? 14.459 4.089 21.704 1.00 58.50 170 ASN A C 1
ATOM 1371 O O . ASN A 1 170 ? 15.529 4.155 22.302 1.00 58.50 170 ASN A O 1
ATOM 1375 N N . PHE A 1 171 ? 13.957 5.142 21.058 1.00 52.69 171 PHE A N 1
ATOM 1376 C CA . PHE A 1 171 ? 14.629 6.428 20.987 1.00 52.69 171 PHE A CA 1
ATOM 1377 C C . PHE A 1 171 ? 14.206 7.406 22.095 1.00 52.69 171 PHE A C 1
ATOM 1379 O O . PHE A 1 171 ? 15.005 8.260 22.485 1.00 52.69 171 PHE A O 1
ATOM 1386 N N . GLY A 1 172 ? 13.006 7.251 22.673 1.00 51.38 172 GLY A N 1
ATOM 1387 C CA . GLY A 1 172 ? 12.550 8.044 23.825 1.00 51.38 172 GLY A CA 1
ATOM 1388 C C . GLY A 1 172 ? 13.481 7.936 25.041 1.00 51.38 172 GLY A C 1
ATOM 1389 O O . GLY A 1 172 ? 13.615 8.887 25.807 1.00 51.38 172 GLY A O 1
ATOM 1390 N N . GLU A 1 173 ? 14.194 6.816 25.163 1.00 50.28 173 GLU A N 1
ATOM 1391 C CA . GLU A 1 173 ? 15.191 6.572 26.209 1.00 50.28 173 GLU A CA 1
ATOM 1392 C C . GLU A 1 173 ? 16.548 7.259 25.917 1.00 50.28 173 GLU A C 1
ATOM 1394 O O . GLU A 1 173 ? 17.239 7.706 26.833 1.00 50.28 173 GLU A O 1
ATOM 1399 N N . VAL A 1 174 ? 16.907 7.444 24.637 1.00 50.22 174 VAL A N 1
ATOM 1400 C CA . VAL A 1 174 ? 18.226 7.951 24.189 1.00 50.22 174 VAL A CA 1
ATOM 1401 C C . VAL A 1 174 ? 18.277 9.486 24.054 1.00 50.22 174 VAL A C 1
ATOM 1403 O O . VAL A 1 174 ? 19.323 10.105 24.284 1.00 50.22 174 VAL A O 1
ATOM 1406 N N . VAL A 1 175 ? 17.149 10.137 23.736 1.00 51.09 175 VAL A N 1
ATOM 1407 C CA . VAL A 1 175 ? 17.058 11.591 23.436 1.00 51.09 175 VAL A CA 1
ATOM 1408 C C . VAL A 1 175 ? 17.313 12.501 24.638 1.00 51.09 175 VAL A C 1
ATOM 1410 O O . VAL A 1 175 ? 17.527 13.701 24.467 1.00 51.09 175 VAL A O 1
ATOM 1413 N N . SER A 1 176 ? 17.409 11.957 25.849 1.00 52.38 176 SER A N 1
ATOM 1414 C CA . SER A 1 176 ? 17.829 12.741 27.015 1.00 52.38 176 SER A CA 1
ATOM 1415 C C . SER A 1 176 ? 19.260 13.308 26.905 1.00 52.38 176 SER A C 1
ATOM 1417 O O . SER A 1 176 ? 19.618 14.150 27.727 1.00 52.38 176 SER A O 1
ATOM 1419 N N . SER A 1 177 ? 20.072 12.907 25.905 1.00 52.78 177 SER A N 1
ATOM 1420 C CA . SER A 1 177 ? 21.519 13.181 25.926 1.00 52.78 177 SER A CA 1
ATOM 1421 C C . SER A 1 177 ? 22.165 14.023 24.806 1.00 52.78 177 SER A C 1
ATOM 1423 O O . SER A 1 177 ? 23.237 14.553 25.085 1.00 52.78 177 SER A O 1
ATOM 1425 N N . LEU A 1 178 ? 21.630 14.231 23.584 1.00 53.72 178 LEU A N 1
ATOM 1426 C CA . LEU A 1 178 ? 22.420 14.904 22.513 1.00 53.72 178 LEU A CA 1
ATOM 1427 C C . LEU A 1 178 ? 21.620 15.752 21.493 1.00 53.72 178 LEU A C 1
ATOM 1429 O O . LEU A 1 178 ? 20.695 15.280 20.836 1.00 53.72 178 LEU A O 1
ATOM 1433 N N . SER A 1 179 ? 22.057 17.002 21.269 1.00 57.50 179 SER A N 1
ATOM 1434 C CA . SER A 1 179 ? 21.388 18.013 20.420 1.00 57.50 179 SER A CA 1
ATOM 1435 C C . SER A 1 179 ? 21.700 17.940 18.913 1.00 57.50 179 SER A C 1
ATOM 1437 O O . SER A 1 179 ? 20.918 18.436 18.106 1.00 57.50 179 SER A O 1
ATOM 1439 N N . THR A 1 180 ? 22.799 17.306 18.486 1.00 48.94 180 THR A N 1
ATOM 1440 C CA . THR A 1 180 ? 23.142 17.167 17.050 1.00 48.94 180 THR A CA 1
ATOM 1441 C C . THR A 1 180 ? 22.485 15.944 16.400 1.00 48.94 180 THR A C 1
ATOM 1443 O O . THR A 1 180 ? 22.092 16.006 15.237 1.00 48.94 180 THR A O 1
ATOM 1446 N N . GLN A 1 181 ? 22.273 14.859 17.155 1.00 52.94 181 GLN A N 1
ATOM 1447 C CA . GLN A 1 181 ? 21.455 13.719 16.710 1.00 52.94 181 GLN A CA 1
ATOM 1448 C C . GLN A 1 181 ? 19.988 14.127 16.512 1.00 52.94 181 GLN A C 1
ATOM 1450 O O . GLN A 1 181 ? 19.330 13.611 15.614 1.00 52.94 181 GLN A O 1
ATOM 1455 N N . PHE A 1 182 ? 19.513 15.127 17.263 1.00 55.75 182 PHE A N 1
ATOM 1456 C CA . PHE A 1 182 ? 18.150 15.653 17.189 1.00 55.75 182 PHE A CA 1
ATOM 1457 C C . PHE A 1 182 ? 17.773 16.221 15.805 1.00 55.75 182 PHE A C 1
ATOM 1459 O O . PHE A 1 182 ? 16.657 16.009 15.345 1.00 55.75 182 PHE A O 1
ATOM 1466 N N . TYR A 1 183 ? 18.682 16.895 15.087 1.00 46.50 183 TYR A N 1
ATOM 1467 C CA . TYR A 1 183 ? 18.359 17.475 13.769 1.00 46.50 183 TYR A CA 1
ATOM 1468 C C . TYR A 1 183 ? 18.256 16.414 12.659 1.00 46.50 183 TYR A C 1
ATOM 1470 O O . TYR A 1 183 ? 17.318 16.433 11.858 1.00 46.50 183 TYR A O 1
ATOM 1478 N N . SER A 1 184 ? 19.181 15.448 12.632 1.00 44.31 184 SER A N 1
ATOM 1479 C CA . SER A 1 184 ? 19.080 14.283 11.741 1.00 44.31 184 SER A CA 1
ATOM 1480 C C . SER A 1 184 ? 17.872 13.405 12.097 1.00 44.31 184 SER A C 1
ATOM 1482 O O . SER A 1 184 ? 17.238 12.864 11.197 1.00 44.31 184 SER A O 1
ATOM 1484 N N . PHE A 1 185 ? 17.504 13.340 13.381 1.00 48.69 185 PHE A N 1
ATOM 1485 C CA . PHE A 1 185 ? 16.315 12.658 13.898 1.00 48.69 185 PHE A CA 1
ATOM 1486 C C . PHE A 1 185 ? 15.001 13.323 13.476 1.00 48.69 185 PHE A C 1
ATOM 1488 O O . PHE A 1 185 ? 14.112 12.622 13.014 1.00 48.69 185 PHE A O 1
ATOM 1495 N N . VAL A 1 186 ? 14.871 14.654 13.530 1.00 48.44 186 VAL A N 1
ATOM 1496 C CA . VAL A 1 186 ? 13.669 15.347 13.019 1.00 48.44 186 VAL A CA 1
ATOM 1497 C C . VAL A 1 186 ? 13.464 15.051 11.527 1.00 48.44 186 VAL A C 1
ATOM 1499 O O . VAL A 1 186 ? 12.348 14.756 11.107 1.00 48.44 186 VAL A O 1
ATOM 1502 N N . LYS A 1 187 ? 14.543 15.024 10.731 1.00 47.62 187 LYS A N 1
ATOM 1503 C CA . LYS A 1 187 ? 14.474 14.616 9.315 1.00 47.62 187 LYS A CA 1
ATOM 1504 C C . LYS A 1 187 ? 14.227 13.121 9.095 1.00 47.62 187 LYS A C 1
ATOM 1506 O O . LYS A 1 187 ? 13.741 12.752 8.026 1.00 47.62 187 LYS A O 1
ATOM 1511 N N . PHE A 1 188 ? 14.611 12.265 10.040 1.00 47.12 188 PHE A N 1
ATOM 1512 C CA . PHE A 1 188 ? 14.331 10.831 9.994 1.00 47.12 188 PHE A CA 1
ATOM 1513 C C . PHE A 1 188 ? 12.861 10.559 10.345 1.00 47.12 188 PHE A C 1
ATOM 1515 O O . PHE A 1 188 ? 12.176 9.900 9.570 1.00 47.12 188 PHE A O 1
ATOM 1522 N N . ASN A 1 189 ? 12.345 11.177 11.412 1.00 50.19 189 ASN A N 1
ATOM 1523 C CA . ASN A 1 189 ? 10.938 11.103 11.813 1.00 50.19 189 ASN A CA 1
ATOM 1524 C C . ASN A 1 189 ? 9.993 11.621 10.738 1.00 50.19 189 ASN A C 1
ATOM 1526 O O . ASN A 1 189 ? 8.991 10.979 10.476 1.00 50.19 189 ASN A O 1
ATOM 1530 N N . GLU A 1 190 ? 10.302 12.725 10.054 1.00 54.75 190 GLU A N 1
ATOM 1531 C CA . GLU A 1 190 ? 9.433 13.215 8.972 1.00 54.75 190 GLU A CA 1
ATOM 1532 C C . GLU A 1 190 ? 9.289 12.179 7.834 1.00 54.75 190 GLU A C 1
ATOM 1534 O O . GLU A 1 190 ? 8.232 12.048 7.212 1.00 54.75 190 GLU A O 1
ATOM 1539 N N . LYS A 1 191 ? 10.343 11.390 7.580 1.00 57.00 191 LYS A N 1
ATOM 1540 C CA . LYS A 1 191 ? 10.320 10.310 6.583 1.00 57.00 191 LYS A CA 1
ATOM 1541 C C . LYS A 1 191 ? 9.606 9.056 7.092 1.00 57.00 191 LYS A C 1
ATOM 1543 O O . LYS A 1 191 ? 8.848 8.469 6.321 1.00 57.00 191 LYS A O 1
ATOM 1548 N N . ASP A 1 192 ? 9.821 8.672 8.348 1.00 60.03 192 ASP A N 1
ATOM 1549 C CA . ASP A 1 192 ? 9.182 7.506 8.979 1.00 60.03 192 ASP A CA 1
ATOM 1550 C C . ASP A 1 192 ? 7.673 7.746 9.205 1.00 60.03 192 ASP A C 1
ATOM 1552 O O . ASP A 1 192 ? 6.834 6.904 8.884 1.00 60.03 192 ASP A O 1
ATOM 1556 N N . GLU A 1 193 ? 7.288 8.965 9.597 1.00 67.12 193 GLU A N 1
ATOM 1557 C CA . GLU A 1 193 ? 5.891 9.409 9.649 1.00 67.12 193 GLU A CA 1
ATOM 1558 C C . GLU A 1 193 ? 5.233 9.362 8.261 1.00 67.12 193 GLU A C 1
ATOM 1560 O O . GLU A 1 193 ? 4.096 8.900 8.129 1.00 67.12 193 GLU A O 1
ATOM 1565 N N . SER A 1 194 ? 5.948 9.776 7.204 1.00 79.12 194 SER A N 1
ATOM 1566 C CA . SER A 1 194 ? 5.440 9.680 5.828 1.00 79.12 194 SER A CA 1
ATOM 1567 C C . SER A 1 194 ? 5.208 8.230 5.405 1.00 79.12 194 SER A C 1
ATOM 1569 O O . SER A 1 194 ? 4.192 7.936 4.770 1.00 79.12 194 SER A O 1
ATOM 1571 N N . LEU A 1 195 ? 6.117 7.315 5.752 1.00 84.81 195 LEU A N 1
ATOM 1572 C CA . LEU A 1 195 ? 5.966 5.901 5.424 1.00 84.81 195 LEU A CA 1
ATOM 1573 C C . LEU A 1 195 ? 4.845 5.245 6.231 1.00 84.81 195 LEU A C 1
ATOM 1575 O O . LEU A 1 195 ? 3.983 4.590 5.647 1.00 84.81 195 LEU A O 1
ATOM 1579 N N . THR A 1 196 ? 4.811 5.480 7.540 1.00 87.44 196 THR A N 1
ATOM 1580 C CA . THR A 1 196 ? 3.745 5.015 8.433 1.00 87.44 196 THR A CA 1
ATOM 1581 C C . THR A 1 196 ? 2.379 5.450 7.905 1.00 87.44 196 THR A C 1
ATOM 1583 O O . THR A 1 196 ? 1.476 4.626 7.761 1.00 87.44 196 THR A O 1
ATOM 1586 N N . MET A 1 197 ? 2.233 6.717 7.505 1.00 88.69 197 MET A N 1
ATOM 1587 C CA . MET A 1 197 ? 0.987 7.222 6.925 1.00 88.69 197 MET A CA 1
ATOM 1588 C C . MET A 1 197 ? 0.613 6.497 5.624 1.00 88.69 197 MET A C 1
ATOM 1590 O O . MET A 1 197 ? -0.553 6.171 5.405 1.00 88.69 197 MET A O 1
ATOM 1594 N N . ARG A 1 198 ? 1.589 6.200 4.758 1.00 90.75 198 ARG A N 1
ATOM 1595 C CA . ARG A 1 198 ? 1.359 5.434 3.521 1.00 90.75 198 ARG A CA 1
ATOM 1596 C C . ARG A 1 198 ? 0.911 4.002 3.817 1.00 90.75 198 ARG A C 1
ATOM 1598 O O . ARG A 1 198 ? 0.001 3.519 3.149 1.00 90.75 198 ARG A O 1
ATOM 1605 N N . ILE A 1 199 ? 1.497 3.349 4.821 1.00 93.06 199 ILE A N 1
ATOM 1606 C CA . ILE A 1 199 ? 1.117 1.994 5.246 1.00 93.06 199 ILE A CA 1
ATOM 1607 C C . ILE A 1 199 ? -0.313 1.988 5.799 1.00 93.06 199 ILE A C 1
ATOM 1609 O O . ILE A 1 199 ? -1.123 1.158 5.386 1.00 93.06 199 ILE A O 1
ATOM 1613 N N . VAL A 1 200 ? -0.658 2.946 6.667 1.00 92.94 200 VAL A N 1
ATOM 1614 C CA . VAL A 1 200 ? -2.019 3.100 7.211 1.00 92.94 200 VAL A CA 1
ATOM 1615 C C . VAL A 1 200 ? -3.033 3.346 6.091 1.00 92.94 200 VAL A C 1
ATOM 1617 O O . VAL A 1 200 ? -4.085 2.709 6.067 1.00 92.94 200 VAL A O 1
ATOM 1620 N N . ASN A 1 201 ? -2.707 4.202 5.118 1.00 92.38 201 ASN A N 1
ATOM 1621 C CA . ASN A 1 201 ? -3.564 4.456 3.957 1.00 92.38 201 ASN A CA 1
ATOM 1622 C C . ASN A 1 201 ? -3.758 3.206 3.089 1.00 92.38 201 ASN A C 1
ATOM 1624 O O . ASN A 1 201 ? -4.872 2.946 2.622 1.00 92.38 201 ASN A O 1
ATOM 1628 N N . LEU A 1 202 ? -2.698 2.418 2.888 1.00 93.31 202 LEU A N 1
ATOM 1629 C CA . LEU A 1 202 ? -2.787 1.149 2.174 1.00 9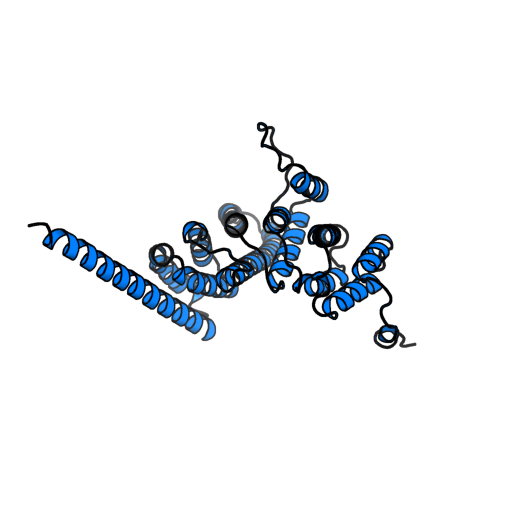3.31 202 LEU A CA 1
ATOM 1630 C C . LEU A 1 202 ? -3.697 0.169 2.923 1.00 93.31 202 LEU A C 1
ATOM 1632 O O . LEU A 1 202 ? -4.621 -0.366 2.319 1.00 93.31 202 LEU A O 1
ATOM 1636 N N . LEU A 1 203 ? -3.509 -0.013 4.233 1.00 94.44 203 LEU A N 1
ATOM 1637 C CA . LEU A 1 203 ? -4.390 -0.850 5.057 1.00 94.44 203 LEU A CA 1
ATOM 1638 C C . LEU A 1 203 ? -5.848 -0.388 4.987 1.00 94.44 203 LEU A C 1
ATOM 1640 O O . LEU A 1 203 ? -6.736 -1.200 4.739 1.00 94.44 203 LEU A O 1
ATOM 1644 N N . LEU A 1 204 ? -6.101 0.914 5.133 1.00 93.19 204 LEU A N 1
ATOM 1645 C CA . LEU A 1 204 ? -7.442 1.492 5.055 1.00 93.19 204 LEU A CA 1
ATOM 1646 C C . LEU A 1 204 ? -8.117 1.156 3.723 1.00 93.19 204 LEU A C 1
ATOM 1648 O O . LEU A 1 204 ? -9.284 0.760 3.690 1.00 93.19 204 LEU A O 1
ATOM 1652 N N . LYS A 1 205 ? -7.376 1.295 2.622 1.00 92.38 205 LYS A N 1
ATOM 1653 C CA . LYS A 1 205 ? -7.847 0.934 1.288 1.00 92.38 205 LYS A CA 1
ATOM 1654 C C . LYS A 1 205 ? -8.149 -0.560 1.181 1.00 92.38 205 LYS A C 1
ATOM 1656 O O . LYS A 1 205 ? -9.222 -0.915 0.701 1.00 92.38 205 LYS A O 1
ATOM 1661 N N . LEU A 1 206 ? -7.234 -1.419 1.630 1.00 91.62 206 LEU A N 1
ATOM 1662 C CA . LEU A 1 206 ? -7.390 -2.874 1.555 1.00 91.62 206 LEU A CA 1
ATOM 1663 C C . LEU A 1 206 ? -8.561 -3.377 2.407 1.00 91.62 206 LEU A C 1
ATOM 1665 O O . LEU A 1 206 ? -9.238 -4.315 2.002 1.00 91.62 206 LEU A O 1
ATOM 1669 N N . ILE A 1 207 ? -8.846 -2.730 3.541 1.00 91.19 207 ILE A N 1
ATOM 1670 C CA . ILE A 1 207 ? -10.006 -3.046 4.383 1.00 91.19 207 ILE A CA 1
ATOM 1671 C C . ILE A 1 207 ? -11.316 -2.595 3.730 1.00 91.19 207 ILE A C 1
ATOM 1673 O O . ILE A 1 207 ? -12.291 -3.343 3.715 1.00 91.19 207 ILE A O 1
ATOM 1677 N N . LYS A 1 208 ? -11.358 -1.376 3.177 1.00 89.06 208 LYS A N 1
ATOM 1678 C CA . LYS A 1 208 ? -12.568 -0.829 2.539 1.00 89.06 208 LYS A CA 1
ATOM 1679 C C . LYS A 1 208 ? -12.901 -1.499 1.211 1.00 89.06 208 LYS A C 1
ATOM 1681 O O . LYS A 1 208 ? -14.063 -1.540 0.810 1.00 89.06 208 LYS A O 1
ATOM 1686 N N . SER A 1 209 ? -11.888 -1.940 0.482 1.00 85.25 209 SER A N 1
ATOM 1687 C CA . SER A 1 209 ? -12.028 -2.496 -0.859 1.00 85.25 209 SER A CA 1
ATOM 1688 C C . SER A 1 209 ? -10.976 -3.585 -1.067 1.00 85.25 209 SER A C 1
ATOM 1690 O O . SER A 1 209 ? -10.000 -3.357 -1.788 1.00 85.25 209 SER A O 1
ATOM 1692 N N . PRO A 1 210 ? -11.142 -4.759 -0.427 1.00 77.50 210 PRO A N 1
ATOM 1693 C CA . PRO A 1 210 ? -10.226 -5.871 -0.627 1.00 77.50 210 PRO A CA 1
ATOM 1694 C C . PRO A 1 210 ? -10.260 -6.280 -2.098 1.00 77.50 210 PRO A C 1
ATOM 1696 O O . PRO A 1 210 ? -11.320 -6.571 -2.656 1.00 77.50 210 PRO A O 1
ATOM 1699 N N . GLY A 1 211 ? -9.099 -6.270 -2.749 1.00 68.94 211 GLY A N 1
ATOM 1700 C CA . GLY A 1 211 ? -8.985 -6.790 -4.103 1.00 68.94 211 GLY A CA 1
ATOM 1701 C C . GLY A 1 211 ? -9.099 -8.314 -4.090 1.00 68.94 211 GLY A C 1
ATOM 1702 O O . GLY A 1 211 ? -8.478 -9.003 -3.279 1.00 68.94 211 GLY A O 1
ATOM 1703 N N . GLY A 1 212 ? -9.898 -8.858 -5.007 1.00 72.31 212 GLY A N 1
ATOM 1704 C CA . GLY A 1 212 ? -10.089 -10.301 -5.156 1.00 72.31 212 GLY A CA 1
ATOM 1705 C C . GLY A 1 212 ? -11.230 -10.878 -4.311 1.00 72.31 212 GLY A C 1
ATOM 1706 O O . GLY A 1 212 ? -12.228 -10.218 -4.047 1.00 72.31 212 GLY A O 1
ATOM 1707 N N . LYS A 1 213 ? -11.116 -12.166 -3.960 1.00 80.19 213 LYS A N 1
ATOM 1708 C CA . LYS A 1 213 ? -12.163 -12.942 -3.260 1.00 80.19 213 LYS A CA 1
ATOM 1709 C C . LYS A 1 213 ? -11.898 -13.118 -1.760 1.00 80.19 213 LYS A C 1
ATOM 1711 O O . LYS A 1 213 ? -12.622 -13.861 -1.101 1.00 80.19 213 LYS A O 1
ATOM 1716 N N . TYR A 1 214 ? -10.835 -12.510 -1.237 1.00 86.56 214 TYR A N 1
ATOM 1717 C CA . TYR A 1 214 ? -10.425 -12.699 0.150 1.00 86.56 214 TYR A CA 1
ATOM 1718 C C . TYR A 1 214 ? -11.415 -12.038 1.110 1.00 86.56 214 TYR A C 1
ATOM 1720 O O . TYR A 1 214 ? -11.753 -10.864 0.955 1.00 86.56 214 TYR A O 1
ATOM 1728 N N . LYS A 1 215 ? -11.872 -12.795 2.111 1.00 88.25 215 LYS A N 1
ATOM 1729 C CA . LYS A 1 215 ? -12.728 -12.284 3.181 1.00 88.25 215 LYS A CA 1
ATOM 1730 C C . LYS A 1 215 ? -11.859 -11.978 4.393 1.00 88.25 215 LYS A C 1
ATOM 1732 O O . LYS A 1 215 ? -11.324 -12.896 5.003 1.00 88.25 215 LYS A O 1
ATOM 1737 N N . ILE A 1 216 ? -11.770 -10.698 4.735 1.00 90.25 216 ILE A N 1
ATOM 1738 C CA . ILE A 1 216 ? -11.030 -10.228 5.906 1.00 9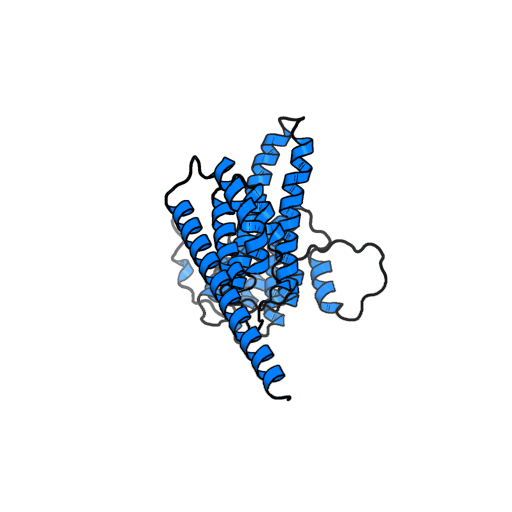0.25 216 ILE A CA 1
ATOM 1739 C C . ILE A 1 216 ? -11.726 -10.732 7.171 1.00 90.25 216 ILE A C 1
ATOM 1741 O O . ILE A 1 216 ? -12.951 -10.647 7.296 1.00 90.25 216 ILE A O 1
ATOM 1745 N N . THR A 1 217 ? -10.936 -11.260 8.097 1.00 91.12 217 THR A N 1
ATOM 1746 C CA . THR A 1 217 ? -11.398 -11.762 9.392 1.00 91.12 217 THR A CA 1
ATOM 1747 C C . THR A 1 217 ? -10.778 -10.964 10.533 1.00 91.12 217 THR A C 1
ATOM 1749 O O . THR A 1 217 ? -9.789 -10.258 10.347 1.00 91.12 217 THR A O 1
ATOM 1752 N N . SER A 1 218 ? -11.318 -11.100 11.744 1.00 87.56 218 SER A N 1
ATOM 1753 C CA . SER A 1 218 ? -10.763 -10.458 12.942 1.00 87.56 218 SER A CA 1
ATOM 1754 C C . SER A 1 218 ? -9.303 -10.840 13.216 1.00 87.56 218 SER A C 1
ATOM 1756 O O . SER A 1 218 ? -8.567 -10.028 13.760 1.00 87.56 218 SER A O 1
ATOM 1758 N N . ALA A 1 219 ? -8.863 -12.036 12.804 1.00 89.56 219 ALA A N 1
ATOM 1759 C CA . ALA A 1 219 ? -7.481 -12.493 12.971 1.00 89.56 219 ALA A CA 1
ATOM 1760 C C . ALA A 1 219 ? -6.474 -11.727 12.092 1.00 89.56 219 ALA A C 1
ATOM 1762 O O . ALA A 1 219 ? -5.291 -11.669 12.421 1.00 89.56 219 ALA A O 1
ATOM 1763 N N . ASP A 1 220 ? -6.940 -11.117 10.999 1.00 91.12 220 ASP A N 1
ATOM 1764 C CA . ASP A 1 220 ? -6.106 -10.300 10.113 1.00 91.12 220 ASP A CA 1
ATOM 1765 C C . ASP A 1 220 ? -5.857 -8.895 10.682 1.00 91.12 220 ASP A C 1
ATOM 1767 O O . ASP A 1 220 ? -4.961 -8.187 10.224 1.00 91.12 220 ASP A O 1
ATOM 1771 N N . LEU A 1 221 ? -6.658 -8.475 11.667 1.00 91.06 221 LEU A N 1
ATOM 1772 C CA . LEU A 1 221 ? -6.673 -7.117 12.197 1.00 91.06 221 LEU A CA 1
ATOM 1773 C C . LEU A 1 221 ? -5.916 -7.037 13.525 1.00 91.06 221 LEU A C 1
ATOM 1775 O O . LEU A 1 221 ? -6.491 -7.211 14.598 1.00 91.06 221 LEU A O 1
ATOM 1779 N N . LYS A 1 222 ? -4.625 -6.700 13.465 1.00 90.94 222 LYS A N 1
ATOM 1780 C CA . LYS A 1 222 ? -3.796 -6.441 14.656 1.00 90.94 222 LYS A CA 1
ATOM 1781 C C . LYS A 1 222 ? -3.956 -4.988 15.125 1.00 90.94 222 LYS A C 1
ATOM 1783 O O . LYS A 1 222 ? -3.017 -4.192 15.072 1.00 90.94 222 LYS A O 1
ATOM 1788 N N . MET A 1 223 ? -5.173 -4.624 15.538 1.00 89.62 223 MET A N 1
ATOM 1789 C CA . MET A 1 223 ? -5.528 -3.231 15.857 1.00 89.62 223 MET A CA 1
ATOM 1790 C C . MET A 1 223 ? -4.768 -2.655 17.054 1.00 89.62 223 MET A C 1
ATOM 1792 O O . MET A 1 223 ? -4.623 -1.435 17.127 1.00 89.62 223 MET A O 1
ATOM 1796 N N . ASP A 1 224 ? -4.222 -3.502 17.928 1.00 87.75 224 ASP A N 1
ATOM 1797 C CA . ASP A 1 224 ? -3.409 -3.093 19.078 1.00 87.75 224 ASP A CA 1
ATOM 1798 C C . ASP A 1 224 ? -2.270 -2.147 18.666 1.00 87.75 224 ASP A C 1
ATOM 1800 O O . ASP A 1 224 ? -2.078 -1.108 19.294 1.00 87.75 224 ASP A O 1
ATOM 1804 N N . TYR A 1 225 ? -1.588 -2.430 17.546 1.00 88.94 225 TYR A N 1
ATOM 1805 C CA . TYR A 1 225 ? -0.505 -1.580 17.034 1.00 88.94 225 TYR A CA 1
ATOM 1806 C C . TYR A 1 225 ? -1.022 -0.222 16.538 1.00 88.94 225 TYR A C 1
ATOM 1808 O O . TYR A 1 225 ? -0.402 0.813 16.756 1.00 88.94 225 TYR A O 1
ATOM 1816 N N . VAL A 1 226 ? -2.193 -0.181 15.901 1.00 89.06 226 VAL A N 1
ATOM 1817 C CA . VAL A 1 226 ? -2.790 1.083 15.432 1.00 89.06 226 VAL A CA 1
ATOM 1818 C C . VAL A 1 226 ? -3.218 1.942 16.618 1.00 89.06 226 VAL A C 1
ATOM 1820 O O . VAL A 1 226 ? -2.990 3.149 16.633 1.00 89.06 226 VAL A O 1
ATOM 1823 N N . ILE A 1 227 ? -3.810 1.321 17.634 1.00 86.25 227 ILE A N 1
ATOM 1824 C CA . ILE A 1 227 ? -4.233 2.003 18.855 1.00 86.25 227 ILE A CA 1
ATOM 1825 C C . ILE A 1 227 ? -3.020 2.526 19.628 1.00 86.25 227 ILE A C 1
ATOM 1827 O O . ILE A 1 227 ? -3.024 3.670 20.083 1.00 86.25 227 ILE A O 1
ATOM 1831 N N . GLU A 1 228 ? -1.960 1.732 19.743 1.00 84.00 228 GLU A N 1
ATOM 1832 C CA . GLU A 1 228 ? -0.707 2.172 20.348 1.00 84.00 228 GLU A CA 1
ATOM 1833 C C . GLU A 1 228 ? -0.082 3.344 19.573 1.00 84.00 228 GLU A C 1
ATOM 1835 O O . GLU A 1 228 ? 0.343 4.319 20.190 1.00 84.00 228 GLU A O 1
ATOM 1840 N N . MET A 1 229 ? -0.144 3.343 18.238 1.00 84.38 229 MET A N 1
ATOM 1841 C CA . MET A 1 229 ? 0.249 4.494 17.412 1.00 84.38 229 MET A CA 1
ATOM 1842 C C . MET A 1 229 ? -0.573 5.744 17.727 1.00 84.38 229 MET A C 1
ATOM 1844 O O . MET A 1 229 ? -0.013 6.821 17.926 1.00 84.38 229 MET A O 1
ATOM 1848 N N . MET A 1 230 ? -1.896 5.620 17.846 1.00 83.25 230 MET A N 1
ATOM 1849 C CA . MET A 1 230 ? -2.770 6.743 18.210 1.00 83.25 230 MET A CA 1
ATOM 1850 C C . MET A 1 230 ? -2.471 7.298 19.608 1.00 83.25 230 MET A C 1
ATOM 1852 O O . MET A 1 230 ? -2.626 8.496 19.839 1.00 83.25 230 MET A O 1
ATOM 1856 N N . ARG A 1 231 ? -2.036 6.437 20.534 1.00 79.75 231 ARG A N 1
ATOM 1857 C CA . ARG A 1 231 ? -1.664 6.808 21.905 1.00 79.75 231 ARG A CA 1
ATOM 1858 C C . ARG A 1 231 ? -0.301 7.482 22.026 1.00 79.75 231 ARG A C 1
ATOM 1860 O O . ARG A 1 231 ? 0.013 7.944 23.110 1.00 79.75 231 ARG A O 1
ATOM 1867 N N . ASN A 1 232 ? 0.526 7.493 20.987 1.00 77.06 232 ASN A N 1
ATOM 1868 C CA . ASN A 1 232 ? 1.888 8.035 21.080 1.00 77.06 232 ASN A CA 1
ATOM 1869 C C . ASN A 1 232 ? 2.205 9.054 19.982 1.00 77.06 232 ASN A C 1
ATOM 1871 O O . ASN A 1 232 ? 3.164 9.818 20.097 1.00 77.06 232 ASN A O 1
ATOM 1875 N N . THR A 1 233 ? 1.396 9.103 18.923 1.00 77.19 233 THR A N 1
ATOM 1876 C CA . THR A 1 233 ? 1.569 10.086 17.860 1.00 77.19 233 THR A CA 1
ATOM 1877 C C . THR A 1 233 ? 1.272 11.499 18.355 1.00 77.19 233 THR A C 1
ATOM 1879 O O . THR A 1 233 ? 0.334 11.730 19.113 1.00 77.19 233 THR A O 1
ATOM 1882 N N . HIS A 1 234 ? 2.051 12.462 17.870 1.00 74.81 234 HIS A N 1
ATOM 1883 C CA . HIS A 1 234 ? 1.782 13.895 18.017 1.00 74.81 234 HIS A CA 1
ATOM 1884 C C . HIS A 1 234 ? 1.310 14.516 16.690 1.00 74.81 234 HIS A C 1
ATOM 1886 O O . HIS A 1 234 ? 1.045 15.715 16.612 1.00 74.81 234 HIS A O 1
ATOM 1892 N N . SER A 1 235 ? 1.195 13.699 15.637 1.00 77.56 235 SER A N 1
ATOM 1893 C CA . SER A 1 235 ? 0.797 14.121 14.301 1.00 77.56 235 SER A CA 1
ATOM 1894 C C . SER A 1 235 ? -0.710 13.960 14.123 1.00 77.56 235 SER A C 1
ATOM 1896 O O . SER A 1 235 ? -1.241 12.848 14.079 1.00 77.56 235 SER A O 1
ATOM 1898 N N . HIS A 1 236 ? -1.413 15.082 13.947 1.00 79.88 236 HIS A N 1
ATOM 1899 C CA . HIS A 1 236 ? -2.848 15.081 13.645 1.00 79.88 236 HIS A CA 1
ATOM 1900 C C . HIS A 1 236 ? -3.177 14.298 12.368 1.00 79.88 236 HIS A C 1
ATOM 1902 O O . HIS A 1 236 ? -4.262 13.738 12.245 1.00 79.88 236 HIS A O 1
ATOM 1908 N N . HIS A 1 237 ? -2.250 14.237 11.412 1.00 82.25 237 HIS A N 1
ATOM 1909 C CA . HIS A 1 237 ? -2.442 13.480 10.179 1.00 82.25 237 HIS A CA 1
ATOM 1910 C C . HIS A 1 237 ? -2.458 11.973 10.434 1.00 82.25 237 HIS A C 1
ATOM 1912 O O . HIS A 1 237 ? -3.390 11.300 9.995 1.00 82.25 237 HIS A O 1
ATOM 1918 N N . ILE A 1 238 ? -1.483 11.463 11.193 1.00 83.25 238 ILE A N 1
ATOM 1919 C CA . ILE A 1 238 ? -1.430 10.047 11.582 1.00 83.25 238 ILE A CA 1
ATOM 1920 C C . ILE A 1 238 ? -2.666 9.696 12.408 1.00 83.25 238 ILE A C 1
ATOM 1922 O O . ILE A 1 238 ? -3.336 8.711 12.113 1.00 83.25 238 ILE A O 1
ATOM 1926 N N . LEU A 1 239 ? -3.030 10.544 13.374 1.00 84.44 239 LEU A N 1
ATOM 1927 C CA . LEU A 1 239 ? -4.227 10.344 14.186 1.00 84.44 239 LEU A CA 1
ATOM 1928 C C . LEU A 1 239 ? -5.499 10.214 13.331 1.00 84.44 239 LEU A C 1
ATOM 1930 O O . LEU A 1 239 ? -6.270 9.276 13.523 1.00 84.44 239 LEU A O 1
ATOM 1934 N N . ARG A 1 240 ? -5.716 11.129 12.374 1.00 86.62 240 ARG A N 1
ATOM 1935 C CA . ARG A 1 240 ? -6.896 11.121 11.489 1.00 86.62 240 ARG A CA 1
ATOM 1936 C C . ARG A 1 240 ? -6.966 9.864 10.626 1.00 86.62 240 ARG A C 1
ATOM 1938 O O . ARG A 1 240 ? -8.044 9.287 10.496 1.00 86.62 240 ARG A O 1
ATOM 1945 N N . GLU A 1 241 ? -5.851 9.432 10.043 1.00 88.12 241 GLU A N 1
ATOM 1946 C CA . GLU A 1 241 ? -5.842 8.219 9.217 1.00 88.12 241 GLU A CA 1
ATOM 1947 C C . GLU A 1 241 ? -5.995 6.948 10.062 1.00 88.12 241 GLU A C 1
ATOM 1949 O O . GLU A 1 241 ? -6.737 6.046 9.673 1.00 88.12 241 GLU A O 1
ATOM 1954 N N . CYS A 1 242 ? -5.416 6.902 11.265 1.00 89.56 242 CYS A N 1
ATOM 1955 C CA . CYS A 1 242 ? -5.651 5.809 12.205 1.00 89.56 242 CYS A CA 1
ATOM 1956 C C . CYS A 1 242 ? -7.117 5.745 12.670 1.00 89.56 242 CYS A C 1
ATOM 1958 O O . CYS A 1 242 ? -7.672 4.652 12.730 1.00 89.56 242 CYS A O 1
ATOM 1960 N N . LEU A 1 243 ? -7.785 6.880 12.923 1.00 88.81 243 LEU A N 1
ATOM 1961 C CA . LEU A 1 243 ? -9.227 6.914 13.228 1.00 88.81 243 LEU A CA 1
ATOM 1962 C C . LEU A 1 243 ? -10.072 6.377 12.066 1.00 88.81 243 LEU A C 1
ATOM 1964 O O . LEU A 1 243 ? -10.994 5.587 12.267 1.00 88.81 243 LEU A O 1
ATOM 1968 N N . ARG A 1 244 ? -9.737 6.754 10.828 1.00 91.31 244 ARG A N 1
ATOM 1969 C CA . ARG A 1 244 ? -10.404 6.225 9.628 1.00 91.31 244 ARG A CA 1
ATOM 1970 C C . ARG A 1 244 ? -10.181 4.724 9.468 1.00 91.31 244 ARG A C 1
ATOM 1972 O O . ARG A 1 244 ? -11.111 4.017 9.075 1.00 91.31 244 ARG A O 1
ATOM 1979 N N . LEU A 1 245 ? -8.974 4.243 9.768 1.00 92.50 245 LEU A N 1
ATOM 1980 C CA . LEU A 1 245 ? -8.648 2.818 9.795 1.00 92.50 245 LEU A CA 1
ATOM 1981 C C . LEU A 1 245 ? -9.457 2.088 10.868 1.00 92.50 245 LEU A C 1
ATOM 1983 O O . LEU A 1 245 ? -10.057 1.058 10.571 1.00 92.50 245 LEU A O 1
ATOM 1987 N N . LEU A 1 246 ? -9.560 2.664 12.066 1.00 90.38 246 LEU A N 1
ATOM 1988 C CA . LEU A 1 246 ? -10.370 2.148 13.166 1.00 90.38 246 LEU A CA 1
ATOM 1989 C C . LEU A 1 246 ? -11.852 2.053 12.779 1.00 90.38 246 LEU A C 1
ATOM 1991 O O . LEU A 1 246 ? -12.470 1.007 12.956 1.00 90.38 246 LEU A O 1
ATOM 1995 N N . THR A 1 247 ? -12.390 3.104 12.156 1.00 89.25 247 THR A N 1
ATOM 1996 C CA . THR A 1 247 ? -13.767 3.156 11.634 1.00 89.25 247 THR A CA 1
ATOM 1997 C C . THR A 1 247 ? -14.035 2.053 10.609 1.00 89.25 247 THR A C 1
ATOM 1999 O O . THR A 1 247 ? -15.131 1.503 10.542 1.00 89.25 247 THR A O 1
ATOM 2002 N N . ALA A 1 248 ? -13.049 1.716 9.774 1.00 90.69 248 ALA A N 1
ATOM 2003 C CA . ALA A 1 248 ? -13.187 0.628 8.812 1.00 90.69 248 ALA A CA 1
ATOM 2004 C C . ALA A 1 248 ? -13.079 -0.750 9.493 1.00 90.69 248 ALA A C 1
ATOM 2006 O O . ALA A 1 248 ? -13.862 -1.650 9.191 1.00 90.69 248 ALA A O 1
ATOM 2007 N N . ALA A 1 249 ? -12.143 -0.900 10.433 1.00 90.50 249 ALA A N 1
ATOM 2008 C CA . ALA A 1 249 ? -11.877 -2.138 11.158 1.00 90.50 249 ALA A CA 1
ATOM 2009 C C . ALA A 1 249 ? -13.012 -2.538 12.113 1.00 90.50 249 ALA A C 1
ATOM 2011 O O . ALA A 1 249 ? -13.283 -3.729 12.268 1.00 90.50 249 ALA A O 1
ATOM 2012 N N . VAL A 1 250 ? -13.712 -1.567 12.711 1.00 89.12 250 VAL A N 1
ATOM 2013 C CA . VAL A 1 250 ? -14.783 -1.830 13.684 1.00 89.12 250 VAL A CA 1
ATOM 2014 C C . VAL A 1 250 ? -15.923 -2.646 13.090 1.00 89.12 250 VAL A C 1
ATOM 2016 O O . VAL A 1 250 ? -16.517 -3.445 13.788 1.00 89.12 250 VAL A O 1
ATOM 2019 N N . ARG A 1 251 ? -16.184 -2.534 11.783 1.00 86.25 251 ARG A N 1
ATOM 2020 C CA . ARG A 1 251 ? -17.218 -3.327 11.095 1.00 86.25 251 ARG A CA 1
ATOM 2021 C C . ARG A 1 251 ? -16.847 -4.806 10.938 1.00 86.25 251 ARG A C 1
ATOM 2023 O O . ARG A 1 251 ? -17.705 -5.616 10.605 1.00 86.25 251 ARG A O 1
ATOM 2030 N N . ILE A 1 252 ? -15.569 -5.143 11.112 1.00 88.44 252 ILE A N 1
ATOM 2031 C CA . ILE A 1 252 ? -15.024 -6.497 10.948 1.00 88.44 252 ILE A CA 1
ATOM 2032 C C . ILE A 1 252 ? -14.726 -7.122 12.311 1.00 88.44 252 ILE A C 1
ATOM 2034 O O . ILE A 1 252 ? -14.988 -8.303 12.509 1.00 88.44 252 ILE A O 1
ATOM 2038 N N . SER A 1 253 ? -14.169 -6.341 13.239 1.00 87.69 253 SER A N 1
ATOM 2039 C CA . SER A 1 253 ? -13.807 -6.798 14.582 1.00 87.69 253 SER A CA 1
ATOM 2040 C C . SER A 1 253 ? -14.202 -5.761 15.646 1.00 87.69 253 SER A C 1
ATOM 2042 O O . SER A 1 253 ? -13.323 -5.102 16.211 1.00 87.69 253 SER A O 1
ATOM 2044 N N . PRO A 1 254 ? -15.511 -5.585 15.926 1.00 85.31 254 PRO A N 1
ATOM 2045 C CA . PRO A 1 254 ? -15.985 -4.588 16.885 1.00 85.31 254 PRO A CA 1
ATOM 2046 C C . PRO A 1 254 ? -15.403 -4.824 18.280 1.00 85.31 254 PRO A C 1
ATOM 2048 O O . PRO A 1 254 ? -14.822 -3.914 18.862 1.00 85.31 254 PRO A O 1
ATOM 2051 N N . THR A 1 255 ? -15.446 -6.063 18.779 1.00 82.75 255 THR A N 1
ATOM 2052 C CA . THR A 1 255 ? -14.946 -6.418 20.120 1.00 82.75 255 THR A CA 1
ATOM 2053 C C . THR A 1 255 ? -13.473 -6.020 20.351 1.00 82.75 255 THR A C 1
ATOM 2055 O O . THR A 1 255 ? -13.156 -5.416 21.376 1.00 82.75 255 THR A O 1
ATOM 2058 N N . SER A 1 256 ? -12.571 -6.297 19.397 1.00 80.38 256 SER A N 1
ATOM 2059 C CA . SER A 1 256 ? -11.132 -5.962 19.505 1.00 80.38 256 SER A CA 1
ATOM 2060 C C . SER A 1 256 ? -10.866 -4.452 19.478 1.00 80.38 256 SER A C 1
ATOM 2062 O O . SER A 1 256 ? -9.926 -3.960 20.106 1.00 80.38 256 SER A O 1
ATOM 2064 N N . VAL A 1 257 ? -11.702 -3.702 18.758 1.00 81.12 257 VAL A N 1
ATOM 2065 C CA . VAL A 1 257 ? -11.614 -2.241 18.684 1.00 81.12 257 VAL A CA 1
ATOM 2066 C C . VAL A 1 257 ? -12.171 -1.601 19.959 1.00 81.12 257 VAL A C 1
ATOM 2068 O O . VAL A 1 257 ? -11.522 -0.739 20.557 1.00 81.12 257 VAL A O 1
ATOM 2071 N N . THR A 1 258 ? -13.342 -2.047 20.419 1.00 80.19 258 THR A N 1
ATOM 2072 C CA . THR A 1 258 ? -14.041 -1.489 21.585 1.00 80.19 258 THR A CA 1
ATOM 2073 C C . THR A 1 258 ? -13.238 -1.634 22.872 1.00 80.19 258 THR A C 1
ATOM 2075 O O . THR A 1 258 ? -13.210 -0.692 23.667 1.00 80.19 258 THR A O 1
ATOM 2078 N N . SER A 1 259 ? -12.513 -2.745 23.060 1.00 80.38 259 SER A N 1
ATOM 2079 C CA . SER A 1 259 ? -11.699 -2.974 24.266 1.00 80.38 259 SER A CA 1
ATOM 2080 C C . SER A 1 259 ? -10.657 -1.882 24.517 1.00 80.38 259 SER A C 1
ATOM 2082 O O . SER A 1 259 ? -10.238 -1.671 25.653 1.00 80.38 259 SER A O 1
ATOM 2084 N N . HIS A 1 260 ? -10.265 -1.149 23.476 1.00 73.56 260 HIS A N 1
ATOM 2085 C CA . HIS A 1 260 ? -9.232 -0.127 23.555 1.00 73.56 260 HIS A CA 1
ATOM 2086 C C . HIS A 1 260 ? -9.744 1.309 23.345 1.00 73.56 260 HIS A C 1
ATOM 2088 O O . HIS A 1 260 ? -8.992 2.267 23.551 1.00 73.56 260 HIS A O 1
ATOM 2094 N N . MET A 1 261 ? -11.022 1.490 22.991 1.00 73.81 261 MET A N 1
ATOM 2095 C CA . MET A 1 261 ? -11.599 2.799 22.650 1.00 73.81 261 MET A CA 1
ATOM 2096 C C . MET A 1 261 ? -11.528 3.809 23.802 1.00 73.81 261 MET A C 1
ATOM 2098 O O . MET A 1 261 ? -11.172 4.968 23.585 1.00 73.81 261 MET A O 1
ATOM 2102 N N . MET A 1 262 ? -11.776 3.371 25.041 1.00 69.31 262 MET A N 1
ATOM 2103 C CA . MET A 1 262 ? -11.698 4.243 26.224 1.00 69.31 262 MET A CA 1
ATOM 2104 C C . MET A 1 262 ? -10.293 4.828 26.425 1.00 69.31 262 MET A C 1
ATOM 2106 O O . MET A 1 262 ? -10.137 6.018 26.714 1.00 69.31 262 MET A O 1
ATOM 2110 N N . SER A 1 263 ? -9.258 4.004 26.230 1.00 70.56 263 SER A N 1
ATOM 2111 C CA . SER A 1 263 ? -7.861 4.437 26.328 1.00 70.56 263 SER A CA 1
ATOM 2112 C C . SER A 1 263 ? -7.493 5.424 25.222 1.00 70.56 263 SER A C 1
ATOM 2114 O O . SER A 1 263 ? -6.749 6.370 25.482 1.00 70.56 263 SER A O 1
ATOM 2116 N N . VAL A 1 264 ? -7.992 5.211 24.003 1.00 72.50 264 VAL A N 1
ATOM 2117 C CA . VAL A 1 264 ? -7.733 6.087 22.854 1.00 72.50 264 VAL A CA 1
ATOM 2118 C C . VAL A 1 264 ? -8.319 7.479 23.092 1.00 72.50 264 VAL A C 1
ATOM 2120 O O . VAL A 1 264 ? -7.588 8.467 23.012 1.00 72.50 264 VAL A O 1
ATOM 2123 N N . PHE A 1 265 ? -9.597 7.575 23.473 1.00 72.62 265 PHE A N 1
ATOM 2124 C CA . PHE A 1 265 ? -10.248 8.873 23.683 1.00 72.62 265 PHE A CA 1
ATOM 2125 C C . PHE A 1 265 ? -9.690 9.644 24.880 1.00 72.62 265 PHE A C 1
ATOM 2127 O O . PHE A 1 265 ? -9.536 10.865 24.809 1.00 72.62 265 PHE A O 1
ATOM 2134 N N . THR A 1 266 ? -9.309 8.939 25.948 1.00 70.69 266 THR A N 1
ATOM 2135 C CA . THR A 1 266 ? -8.675 9.562 27.118 1.00 70.69 266 THR A CA 1
ATOM 2136 C C . THR A 1 266 ? -7.330 10.192 26.746 1.00 70.69 266 THR A C 1
ATOM 2138 O O . THR A 1 266 ? -7.035 11.317 27.152 1.00 70.69 266 THR A O 1
ATOM 2141 N N . PHE A 1 267 ? -6.517 9.508 25.935 1.00 65.75 267 PHE A N 1
ATOM 2142 C CA . PHE A 1 267 ? -5.224 10.039 25.504 1.00 65.75 267 PHE A CA 1
ATOM 2143 C C . PHE A 1 267 ? -5.371 11.192 24.497 1.00 65.75 267 PHE A C 1
ATOM 2145 O O . PHE A 1 267 ? -4.741 12.240 24.658 1.00 65.75 267 PHE A O 1
ATOM 2152 N N . MET A 1 268 ? -6.260 11.048 23.506 1.00 69.50 268 MET A N 1
ATOM 2153 C CA . MET A 1 268 ? -6.543 12.099 22.518 1.00 69.50 268 MET A CA 1
ATOM 2154 C C . MET A 1 268 ? -6.990 13.414 23.177 1.00 69.50 268 MET A C 1
ATOM 2156 O O . MET A 1 268 ? -6.567 14.490 22.744 1.00 69.50 268 MET A O 1
ATOM 2160 N N . GLY A 1 269 ? -7.787 13.332 24.250 1.00 63.50 269 GLY A N 1
ATOM 2161 C CA . GLY A 1 269 ? -8.242 14.487 25.031 1.00 63.50 269 GLY A CA 1
ATOM 2162 C C . GLY A 1 269 ? -7.138 15.233 25.786 1.00 63.50 269 GLY A C 1
ATOM 2163 O O . GLY A 1 269 ? -7.228 16.451 25.943 1.00 63.50 269 GLY A O 1
ATOM 2164 N N . ASN A 1 270 ? -6.076 14.540 26.210 1.00 60.91 270 ASN A N 1
ATOM 2165 C CA . ASN A 1 270 ? -4.977 15.150 26.966 1.00 60.91 270 ASN A CA 1
ATOM 2166 C C . ASN A 1 270 ? -3.932 15.856 26.083 1.00 60.91 270 ASN A C 1
ATOM 2168 O O . ASN A 1 270 ? -3.323 16.822 26.543 1.00 60.91 270 ASN A O 1
ATOM 2172 N N . GLY A 1 271 ? -3.727 15.405 24.838 1.00 59.31 271 GLY A N 1
ATOM 2173 C CA . GLY A 1 271 ? -2.652 15.899 23.963 1.00 59.31 271 GLY A CA 1
ATOM 2174 C C . GLY A 1 271 ? -3.114 16.706 22.745 1.00 59.31 271 GLY A C 1
ATOM 2175 O O . GLY A 1 271 ? -2.767 17.880 22.610 1.00 59.31 271 GLY A O 1
ATOM 2176 N N . LEU A 1 272 ? -3.882 16.080 21.843 1.00 62.47 272 LEU A N 1
ATOM 2177 C CA . LEU A 1 272 ? -4.122 16.595 20.483 1.00 62.47 272 LEU A CA 1
ATOM 2178 C C . LEU A 1 272 ? -5.377 17.470 20.356 1.00 62.47 272 LEU A C 1
ATOM 2180 O O . LEU A 1 272 ? -5.357 18.466 19.637 1.00 62.47 272 LEU A O 1
ATOM 2184 N N . LEU A 1 273 ? -6.456 17.178 21.087 1.00 61.19 273 LEU A N 1
ATOM 2185 C CA . LEU A 1 273 ? -7.740 17.870 20.882 1.00 61.19 273 LEU A CA 1
ATOM 2186 C C . LEU A 1 273 ? -7.746 19.355 21.280 1.00 61.19 273 LEU A C 1
ATOM 2188 O O . LEU A 1 273 ? -8.637 20.094 20.873 1.00 61.19 273 LEU A O 1
ATOM 2192 N N . ARG A 1 274 ? -6.741 19.833 22.025 1.00 57.31 274 ARG A N 1
ATOM 2193 C CA . ARG A 1 274 ? -6.661 21.243 22.453 1.00 57.31 274 ARG A CA 1
ATOM 2194 C C . ARG A 1 274 ? -6.342 22.233 21.323 1.00 57.31 274 ARG A C 1
ATOM 2196 O O . ARG A 1 274 ? -6.499 23.431 21.538 1.00 57.31 274 ARG A O 1
ATOM 2203 N N . LYS A 1 275 ? -5.864 21.772 20.159 1.00 55.53 275 LYS A N 1
ATOM 2204 C CA . LYS A 1 275 ? -5.430 22.630 19.031 1.00 55.53 275 LYS A CA 1
ATOM 2205 C C . LYS A 1 275 ? -6.046 22.257 17.676 1.00 55.53 275 LYS A C 1
ATOM 2207 O O . LYS A 1 275 ? -5.599 22.763 16.650 1.00 55.53 275 LYS A O 1
ATOM 2212 N N . ASP A 1 276 ? -7.024 21.359 17.658 1.00 62.16 276 ASP A N 1
ATOM 2213 C CA . ASP A 1 276 ? -7.488 20.730 16.422 1.00 62.16 276 ASP A CA 1
ATOM 2214 C C . ASP A 1 276 ? -8.643 21.477 15.733 1.00 62.16 276 ASP A C 1
ATOM 2216 O O . ASP A 1 276 ? -9.304 22.328 16.326 1.00 62.16 276 ASP A O 1
ATOM 2220 N N . ASN A 1 277 ? -8.877 21.160 14.457 1.00 67.81 277 ASN A N 1
ATOM 2221 C CA . ASN A 1 277 ? -9.899 21.789 13.613 1.00 67.81 277 ASN A CA 1
ATOM 2222 C C . ASN A 1 277 ? -11.170 20.920 13.468 1.00 67.81 277 ASN A C 1
ATOM 2224 O O . ASN A 1 277 ? -11.161 19.730 13.785 1.00 67.81 277 ASN A O 1
ATOM 2228 N N . GLU A 1 278 ? -12.259 21.506 12.947 1.00 78.44 278 GLU A N 1
ATOM 2229 C CA . GLU A 1 278 ? -13.573 20.851 12.750 1.00 78.44 278 GLU A CA 1
ATOM 2230 C C . GLU A 1 278 ? -13.490 19.493 12.024 1.00 78.44 278 GLU A C 1
ATOM 2232 O O . GLU A 1 278 ? -14.296 18.598 12.270 1.00 78.44 278 GLU A O 1
ATOM 2237 N N . LEU A 1 279 ? -12.484 19.302 11.161 1.00 80.06 279 LEU A N 1
ATOM 2238 C CA . LEU A 1 279 ? -12.275 18.052 10.430 1.00 80.06 279 LEU A CA 1
ATOM 2239 C C . LEU A 1 279 ? -11.933 16.873 11.353 1.00 80.06 279 LEU A C 1
ATOM 2241 O O . LEU A 1 279 ? -12.454 15.780 11.137 1.00 80.06 279 LEU A O 1
ATOM 2245 N N . THR A 1 280 ? -11.060 17.055 12.352 1.00 77.56 280 THR A N 1
ATOM 2246 C CA . THR A 1 280 ? -10.726 15.954 13.274 1.00 77.56 280 THR A CA 1
ATOM 2247 C C . THR A 1 280 ? -11.933 15.572 14.120 1.00 77.56 280 THR A C 1
ATOM 2249 O O . THR A 1 280 ? -12.192 14.384 14.288 1.00 77.56 280 THR A O 1
ATOM 2252 N N . LEU A 1 281 ? -12.691 16.563 14.604 1.00 81.38 281 LEU A N 1
ATOM 2253 C CA . LEU A 1 281 ? -13.908 16.326 15.384 1.00 81.38 281 LEU A CA 1
ATOM 2254 C C . LEU A 1 281 ? -14.932 15.524 14.581 1.00 81.38 281 LEU A C 1
ATOM 2256 O O . LEU A 1 281 ? -15.421 14.512 15.069 1.00 81.38 281 LEU A O 1
ATOM 2260 N N . ARG A 1 282 ? -15.150 15.887 13.314 1.00 84.62 282 ARG A N 1
ATOM 2261 C CA . ARG A 1 282 ? -16.042 15.134 12.429 1.00 84.62 282 ARG A CA 1
ATOM 2262 C C . ARG A 1 282 ? -15.599 13.683 12.228 1.00 84.62 282 ARG A C 1
ATOM 2264 O O . ARG A 1 282 ? -16.420 12.781 12.283 1.00 84.62 282 ARG A O 1
ATOM 2271 N N . ILE A 1 283 ? -14.300 13.436 12.035 1.00 84.25 283 ILE A N 1
ATOM 2272 C CA . ILE A 1 283 ? -13.779 12.062 11.903 1.00 84.25 283 ILE A CA 1
ATOM 2273 C C . ILE A 1 283 ? -13.993 11.268 13.202 1.00 84.25 283 ILE A C 1
ATOM 2275 O O . ILE A 1 283 ? -14.274 10.072 13.148 1.00 84.25 283 ILE A O 1
ATOM 2279 N N . ILE A 1 284 ? -13.864 11.912 14.364 1.00 83.12 284 ILE A N 1
ATOM 2280 C CA . ILE A 1 284 ? -14.134 11.286 15.664 1.00 83.12 284 ILE A CA 1
ATOM 2281 C C . ILE A 1 284 ? -15.611 10.928 15.800 1.00 83.12 284 ILE A C 1
ATOM 2283 O O . ILE A 1 284 ? -15.911 9.805 16.196 1.00 83.12 284 ILE A O 1
ATOM 2287 N N . GLU A 1 285 ? -16.510 11.846 15.453 1.00 85.56 285 GLU A N 1
ATOM 2288 C CA . GLU A 1 285 ? -17.956 11.607 15.451 1.00 85.56 285 GLU A CA 1
ATOM 2289 C C . GLU A 1 285 ? -18.314 10.427 14.540 1.00 85.56 285 GLU A C 1
ATOM 2291 O O . GLU A 1 285 ? -18.936 9.477 15.011 1.00 85.56 285 GLU A O 1
ATOM 2296 N N . ASP A 1 286 ? -17.812 10.412 13.298 1.00 87.44 286 ASP A N 1
ATOM 2297 C CA . ASP A 1 286 ? -18.010 9.303 12.353 1.00 87.44 286 ASP A CA 1
ATOM 2298 C C . ASP A 1 286 ? -17.487 7.964 12.926 1.00 87.44 286 ASP A C 1
ATOM 2300 O O . ASP A 1 286 ? -18.094 6.906 12.740 1.00 87.44 286 ASP A O 1
ATOM 2304 N N . THR A 1 287 ? -16.351 7.998 13.637 1.00 84.50 287 THR A N 1
ATOM 2305 C CA . THR A 1 287 ? -15.755 6.810 14.274 1.00 84.50 287 THR A CA 1
ATOM 2306 C C . THR A 1 287 ? -16.629 6.306 15.424 1.00 84.50 287 THR A C 1
ATOM 2308 O O . THR A 1 287 ? -16.858 5.102 15.540 1.00 84.50 287 THR A O 1
ATOM 2311 N N . LEU A 1 288 ? -17.120 7.215 16.272 1.00 84.25 288 LEU A N 1
ATOM 2312 C CA . LEU A 1 288 ? -17.988 6.905 17.410 1.00 84.25 288 LEU A CA 1
ATOM 2313 C C . LEU A 1 288 ? -19.336 6.352 16.957 1.00 84.25 288 LEU A C 1
ATOM 2315 O O . LEU A 1 288 ? -19.810 5.370 17.524 1.00 84.25 288 LEU A O 1
ATOM 2319 N N . GLU A 1 289 ? -19.933 6.944 15.925 1.00 88.19 289 GLU A N 1
ATOM 2320 C CA . GLU A 1 289 ? -21.182 6.461 15.344 1.00 88.19 289 GLU A CA 1
ATOM 2321 C C . GLU A 1 289 ? -21.003 5.047 14.777 1.00 88.19 289 GLU A C 1
ATOM 2323 O O . GLU A 1 289 ? -21.779 4.146 15.099 1.00 88.19 289 GLU A O 1
ATOM 2328 N N . ALA A 1 290 ? -19.935 4.810 14.007 1.00 86.62 290 ALA A N 1
ATOM 2329 C CA . ALA A 1 290 ? -19.636 3.485 13.470 1.00 86.62 290 ALA A CA 1
ATOM 2330 C C . ALA A 1 290 ? -19.394 2.439 14.570 1.00 86.62 290 ALA A C 1
ATOM 2332 O O . ALA A 1 290 ? -19.839 1.299 14.431 1.00 86.62 290 ALA A O 1
ATOM 2333 N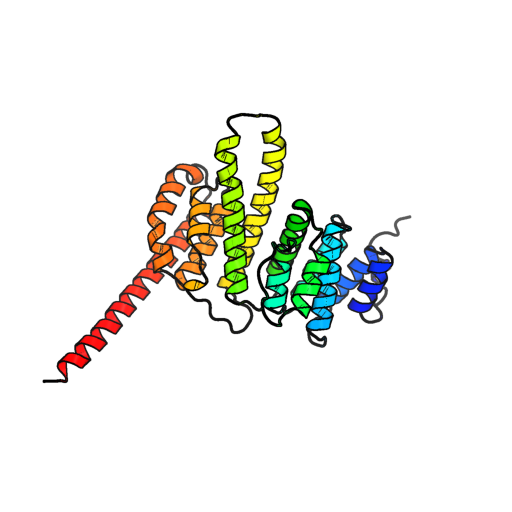 N . LEU A 1 291 ? -18.709 2.817 15.654 1.00 83.75 291 LEU A N 1
ATOM 2334 C CA . LEU A 1 291 ? -18.496 1.956 16.815 1.00 83.75 291 LEU A CA 1
ATOM 2335 C C . LEU A 1 291 ? -19.816 1.605 17.497 1.00 83.75 291 LEU A C 1
ATOM 2337 O O . LEU A 1 291 ? -20.081 0.432 17.743 1.00 83.75 291 LEU A O 1
ATOM 2341 N N . PHE A 1 292 ? -20.638 2.613 17.789 1.00 83.62 292 PHE A N 1
ATOM 2342 C CA . PHE A 1 292 ? -21.913 2.421 18.469 1.00 83.62 292 PHE A CA 1
ATOM 2343 C C . PHE A 1 292 ? -22.828 1.488 17.671 1.00 83.62 292 PHE A C 1
ATOM 2345 O O . PHE A 1 292 ? -23.340 0.515 18.218 1.00 83.62 292 PHE A O 1
ATOM 2352 N N . LEU A 1 293 ? -22.955 1.723 16.361 1.00 85.94 293 LEU A N 1
ATOM 2353 C CA . LEU A 1 293 ? -23.730 0.858 15.471 1.00 85.94 293 LEU A CA 1
ATOM 2354 C C . LEU A 1 293 ? -23.196 -0.581 15.462 1.00 85.94 293 LEU A C 1
ATOM 2356 O O . LEU A 1 293 ? -23.976 -1.520 15.600 1.00 85.94 293 LEU A O 1
ATOM 2360 N N . ALA A 1 294 ? -21.877 -0.762 15.352 1.00 84.88 294 ALA A N 1
ATOM 2361 C CA . ALA A 1 294 ? -21.265 -2.088 15.312 1.00 84.88 294 ALA A CA 1
ATOM 2362 C C . ALA A 1 294 ? -21.480 -2.883 16.613 1.00 84.88 294 ALA A C 1
ATOM 2364 O O . ALA A 1 294 ? -21.773 -4.076 16.557 1.00 84.88 294 ALA A O 1
ATOM 2365 N N . VAL A 1 295 ? -21.384 -2.225 17.774 1.00 80.44 295 VAL A N 1
ATOM 2366 C CA . VAL A 1 295 ? -21.639 -2.851 19.082 1.00 80.44 295 VAL A CA 1
ATOM 2367 C C . VAL A 1 295 ? -23.117 -3.220 19.232 1.00 80.44 295 VAL A C 1
ATOM 2369 O O . VAL A 1 295 ? -23.426 -4.352 19.596 1.00 80.44 295 VAL A O 1
ATOM 2372 N N . CYS A 1 296 ? -24.040 -2.319 18.880 1.00 80.81 296 CYS A N 1
ATOM 2373 C CA . CYS A 1 296 ? -25.474 -2.617 18.933 1.00 80.81 296 CYS A CA 1
ATOM 2374 C C . CYS A 1 296 ? -25.875 -3.774 18.000 1.00 80.81 296 CYS A C 1
ATOM 2376 O O . CYS A 1 296 ? -26.748 -4.572 18.344 1.00 80.81 296 CYS A O 1
ATOM 2378 N N . GLU A 1 297 ? -25.249 -3.887 16.825 1.00 82.38 297 GLU A N 1
ATOM 2379 C CA . GLU A 1 297 ? -25.470 -5.008 15.906 1.00 82.38 297 GLU A CA 1
ATOM 2380 C C . GLU A 1 297 ? -24.911 -6.340 16.434 1.00 82.38 297 GLU A C 1
ATOM 2382 O O . GLU A 1 297 ? -25.528 -7.385 16.202 1.00 82.38 297 GLU A O 1
ATOM 2387 N N . GLU A 1 298 ? -23.767 -6.337 17.130 1.00 72.88 298 GLU A N 1
ATOM 2388 C CA . GLU A 1 298 ? -23.249 -7.535 17.809 1.00 72.88 298 GLU A CA 1
ATOM 2389 C C . GLU A 1 298 ? -24.178 -7.971 18.946 1.00 72.88 298 GLU A C 1
ATOM 2391 O O . GLU A 1 298 ? -24.592 -9.131 18.968 1.00 72.88 298 GLU A O 1
ATOM 2396 N N . ASP A 1 299 ? -24.598 -7.049 19.814 1.00 64.44 299 ASP A N 1
ATOM 2397 C CA . ASP A 1 299 ? -25.511 -7.344 20.925 1.00 64.44 299 ASP A CA 1
ATOM 2398 C C . ASP A 1 299 ? -26.872 -7.865 20.430 1.00 64.44 299 ASP A C 1
ATOM 2400 O O . ASP A 1 299 ? -27.429 -8.818 20.982 1.00 64.44 299 ASP A O 1
ATOM 2404 N N . GLY A 1 300 ? -27.388 -7.310 19.327 1.00 60.12 300 GLY A N 1
ATOM 2405 C CA . GLY A 1 300 ? -28.609 -7.795 18.678 1.00 60.12 300 GLY A CA 1
ATOM 2406 C C . GLY A 1 300 ? -28.472 -9.205 18.088 1.00 60.12 300 GLY A C 1
ATOM 2407 O O . GLY A 1 300 ? -29.406 -10.010 18.177 1.00 60.12 300 GLY A O 1
ATOM 2408 N N . LYS A 1 301 ? -27.307 -9.553 17.524 1.00 59.09 301 LYS A N 1
ATOM 2409 C CA . LYS A 1 301 ? -27.017 -10.916 17.039 1.00 59.09 301 LYS A CA 1
ATOM 2410 C C . LYS A 1 301 ? -26.892 -11.912 18.190 1.00 59.09 301 LYS A C 1
ATOM 2412 O O . LYS A 1 301 ? -27.450 -13.001 18.079 1.00 59.09 301 LYS A O 1
ATOM 2417 N N . VAL A 1 302 ? -26.237 -11.527 19.288 1.00 56.12 302 VAL A N 1
ATOM 2418 C CA . VAL A 1 302 ? -26.089 -12.354 20.499 1.00 56.12 302 VAL A CA 1
ATOM 2419 C C . VAL A 1 302 ? -27.449 -12.623 21.155 1.00 56.12 302 VAL A C 1
ATOM 2421 O O . VAL A 1 302 ? -27.756 -13.764 21.503 1.00 56.12 302 VAL A O 1
ATOM 2424 N N . ALA A 1 303 ? -28.318 -11.610 21.240 1.00 49.16 303 ALA A N 1
ATOM 2425 C CA . ALA A 1 303 ? -29.686 -11.782 21.730 1.00 49.16 303 ALA A CA 1
ATOM 2426 C C . ALA A 1 303 ? -30.515 -12.726 20.834 1.00 49.16 303 ALA A C 1
ATOM 2428 O O . ALA A 1 303 ? -31.289 -13.545 21.327 1.00 49.16 303 ALA A O 1
ATOM 2429 N N . SER A 1 304 ? -30.324 -12.661 19.513 1.00 49.50 304 SER A N 1
ATOM 2430 C CA . SER A 1 304 ? -31.027 -13.516 18.545 1.00 49.50 304 SER A CA 1
ATOM 2431 C C . SER A 1 304 ? -30.567 -14.980 18.590 1.00 49.50 304 SER A C 1
ATOM 2433 O O . SER A 1 304 ? -31.392 -15.883 18.467 1.00 49.50 304 SER A O 1
ATOM 2435 N N . SER A 1 305 ? -29.267 -15.236 18.784 1.00 50.44 305 SER A N 1
ATOM 2436 C CA . SER A 1 305 ? -28.722 -16.596 18.907 1.00 50.44 305 SER A CA 1
ATOM 2437 C C . SER A 1 305 ? -29.104 -17.277 20.221 1.00 50.44 305 SER A C 1
ATOM 2439 O O . SER A 1 305 ? -29.375 -18.476 20.216 1.00 50.44 305 SER A O 1
ATOM 2441 N N . ASN A 1 306 ? -29.189 -16.524 21.322 1.00 50.56 306 ASN A N 1
ATOM 2442 C CA . ASN A 1 306 ? -29.592 -17.072 22.620 1.00 50.56 306 ASN A CA 1
ATOM 2443 C C . ASN A 1 306 ? -31.073 -17.483 22.626 1.00 50.56 306 ASN A C 1
ATOM 2445 O O . ASN A 1 306 ? -31.407 -18.561 23.106 1.00 50.56 306 ASN A O 1
ATOM 2449 N N . ASN A 1 307 ? -31.943 -16.708 21.970 1.00 49.78 307 ASN A N 1
ATOM 2450 C CA . ASN A 1 307 ? -33.360 -17.060 21.833 1.00 49.78 307 ASN A CA 1
ATOM 2451 C C . ASN A 1 307 ? -33.600 -18.340 21.002 1.00 49.78 307 ASN A C 1
ATOM 2453 O O . ASN A 1 307 ? -34.591 -19.031 21.223 1.00 49.78 307 ASN A O 1
ATOM 2457 N N . LEU A 1 308 ? -32.713 -18.680 20.055 1.00 47.94 308 LEU A N 1
ATOM 2458 C CA . LEU A 1 308 ? -32.789 -19.952 19.317 1.00 47.94 308 LEU A CA 1
ATOM 2459 C C . LEU A 1 308 ? -32.245 -21.148 20.115 1.00 47.94 308 LEU A C 1
ATOM 2461 O O . LEU A 1 308 ? -32.692 -22.272 19.887 1.00 47.94 308 LEU A O 1
ATOM 2465 N N . ALA A 1 309 ? -31.286 -20.930 21.017 1.00 49.94 309 ALA A N 1
ATOM 2466 C CA . ALA A 1 309 ? -30.766 -21.982 21.888 1.00 49.94 309 ALA A CA 1
ATOM 2467 C C . ALA A 1 309 ? -31.797 -22.373 22.964 1.00 49.94 309 ALA A C 1
ATOM 2469 O O . ALA A 1 309 ? -32.081 -23.559 23.127 1.00 49.94 309 ALA A O 1
ATOM 2470 N N . ASP A 1 310 ? -32.452 -21.388 23.586 1.00 48.09 310 ASP A N 1
ATOM 2471 C CA . ASP A 1 310 ? -33.484 -21.622 24.610 1.00 48.09 310 ASP A CA 1
ATOM 2472 C C . ASP A 1 310 ? -34.771 -22.253 24.036 1.00 48.09 310 ASP A C 1
ATOM 2474 O O . ASP A 1 310 ? -35.459 -23.025 24.712 1.00 48.09 310 ASP A O 1
ATOM 2478 N N . ALA A 1 311 ? -35.086 -21.993 22.761 1.00 50.09 311 ALA A N 1
ATOM 2479 C CA . ALA A 1 311 ? -36.222 -22.611 22.070 1.00 50.09 311 ALA A CA 1
ATOM 2480 C C . ALA A 1 311 ? -36.007 -24.105 21.747 1.00 50.09 311 ALA A C 1
ATOM 2482 O O . ALA A 1 311 ? -36.977 -24.845 21.585 1.00 50.09 311 ALA A O 1
ATOM 2483 N N . ASN A 1 312 ? -34.754 -24.568 21.668 1.00 45.97 312 ASN A N 1
ATOM 2484 C CA . ASN A 1 312 ? -34.437 -25.977 21.414 1.00 45.97 312 ASN A CA 1
ATOM 2485 C C . ASN A 1 312 ? -34.362 -26.821 22.697 1.00 45.97 312 ASN A C 1
ATOM 2487 O O . ASN A 1 312 ? -34.558 -28.033 22.623 1.00 45.97 312 ASN A O 1
ATOM 2491 N N . GLU A 1 313 ? -34.147 -26.218 23.871 1.00 46.12 313 GLU A N 1
ATOM 2492 C CA . GLU A 1 313 ? -34.230 -26.933 25.157 1.00 46.12 313 GLU A CA 1
ATOM 2493 C C . GLU A 1 313 ? -35.673 -27.104 25.657 1.00 46.12 313 GLU A C 1
ATOM 2495 O O . GLU A 1 313 ? -35.976 -28.056 26.376 1.00 46.12 313 GLU A O 1
ATOM 2500 N N . THR A 1 314 ? -36.605 -26.254 25.218 1.00 48.50 314 THR A N 1
ATOM 2501 C CA . THR A 1 314 ? -38.026 -26.339 25.605 1.00 48.50 314 THR A CA 1
ATOM 2502 C C . THR A 1 314 ? -38.858 -27.320 24.767 1.00 48.50 314 THR A C 1
ATOM 2504 O O . THR A 1 314 ? -40.023 -27.545 25.080 1.00 48.50 314 THR A O 1
ATOM 2507 N N . SER A 1 315 ? -38.270 -27.962 23.748 1.00 45.62 315 SER A N 1
ATOM 2508 C CA . SER A 1 315 ? -38.921 -28.996 22.919 1.00 45.62 315 SER A CA 1
ATOM 2509 C C . SER A 1 315 ? -38.559 -30.440 23.319 1.00 45.62 315 SER A C 1
ATOM 2511 O O . SER A 1 315 ? -38.968 -31.379 22.632 1.00 45.62 315 SER A O 1
ATOM 2513 N N . ALA A 1 316 ? -37.778 -30.640 24.386 1.00 47.56 316 ALA A N 1
ATOM 2514 C CA . ALA A 1 316 ? -37.278 -31.954 24.808 1.00 47.56 316 ALA A CA 1
ATOM 2515 C C . ALA A 1 316 ? -37.930 -32.513 26.094 1.00 47.56 316 ALA A C 1
ATOM 2517 O O . ALA A 1 316 ? -37.390 -33.453 26.679 1.00 47.56 316 ALA A O 1
ATOM 2518 N N . TYR A 1 317 ? -39.082 -31.976 26.512 1.00 39.91 317 TYR A N 1
ATOM 2519 C CA . TYR A 1 317 ? -39.879 -32.489 27.635 1.00 39.91 317 TYR A CA 1
ATOM 2520 C C . TYR A 1 317 ? -41.336 -32.731 27.246 1.00 39.91 317 TYR A C 1
ATOM 2522 O O . TYR A 1 317 ? -41.921 -31.852 26.574 1.00 39.91 317 TYR A O 1
#

InterPro domains:
  IPR011989 Armadillo-like helical [G3DSA:1.25.10.10] (48-315)
  IPR016024 Armadillo-type fold [SSF48371] (48-292)
  IPR040191 U3 small nucleolar RNA-associated protein 10 [PTHR13457] (3-301)

pLDDT: mean 77.82, std 16.61, range [34.03, 94.56]

Secondary structure (DSSP, 8-state):
----SSGGGGS---S-HHHHHHHHHHTT-HHHHHHHHHHHHHSTTGGGGS-HHHHHHHHHHHHHHHHH-TT-THHHHHHHHGGG----HHHHHHHHS--PPPPS-----S-HHHHHHHHHHHTT--HHHHHHHHHHHHHHHHH-S--B--HHHHHHHHHHHHHHHHHHHHHHTTTTS-HHHHHHHHHHHHHHHHHHHHHHHHHHHHHHS-BSS----GGG--HHHHHHHHTT---HHHHHHHHHHHHHHTTT-HHHHHHHHHHHHHHHHHHTGGG--HHHHHHHHHHHHHHHHHHHHHHHHHHHHHHHHHHHHTT--

Sequence (317 aa):
MAASSEFARRQAFSGDPMKKARDWIKKEDWENVSWAFDEMSSRKSYFANKTSEDVEDFVLEVVKLVFKSPKNLALNAARTAFAEVNFRSDFVTNLLKRHESPEPSPKKPKSAKSSDIFFEAFHTESDEDYQRRLGFVVEMLTNSKSVAVDSAVFSLLFDLIKESLASFFNFGEVVSSLSTQFYSFVKFNEKDESLTMRIVNLLLKLIKSPGGKYKITSADLKMDYVIEMMRNTHSHHILRECLRLLTAAVRISPTSVTSHMMSVFTFMGNGLLRKDNELTLRIIEDTLEALFLAVCEEDGKVASSNNLADANETSAY

Radius of gyration: 23.76 Å; chains: 1; bounding box: 63×60×60 Å

Foldseek 3Di:
DPPDDPPVVPDDDDDQLLVQLVVCVVVVVLVSNLVSLLVLLVDPCSCVPPDLVVVLVSVLVLLLVCLVPVPRPSLVSNLSSLQARAHDAVSLLLLQDQQEDDDDDDDDDDPCPVNVVSNVSHHPPDPVSSLSSNQSSLSSLLSHPAYAHDLSNLVSLLVLLVVLVVVVVVCVVVVVDDDVVVVVVVVVCVSSVSSSLSSLSSLLCCLVDPGDDDDDAPSSCPLVSLLVCLLPDLDLSSVLSSLSSLLSCCLHPLPVSVVRVVVNVVSCVVHPPVDDDPVSVVSVVSSVVSSVVSVVVVVVVVVVVVVVVVVVVVVPD

Organism: Cylicostephanus goldi (NCBI:txid71465)